Protein AF-A0A9E3GRJ5-F1 (afdb_monomer_lite)

Radius of gyration: 22.37 Å; chains: 1; bounding box: 41×49×61 Å

Foldseek 3Di:
DPPVLVVQLPPFFPDKDKDWDQDPPRDIDIDIDTHGDPVCVVVNQVSCVVSHPDPDDDDDDDDDDAFDWDFDFDQQLNDTDTDIFGDDPNDTDDDDPVVLCDDPQLVLLVCQLVVLLVLLCSLQSDDADLQALLLVLLSLLLSLVRSCVRRPDDDSVCSQRSPDDDCPVVVVVCVVCVLVLLVVCLVCRPPSVCCCCAVNQHDDVNDPNSNSVVSNQQNVQLVDDSVVSSNQHSVRSSVSSNVSSVD

Secondary structure (DSSP, 8-state):
--HHHHHHHTTT-SEEEEEEEEEGGGEEEEEEEEE--GGGHHHHHHHHHHHS--S------------EEEEEEEEETTEEEEEEEEEETTEEE----GGG--SHHHHHHHHHHHHHHHHHHHHH-SPPPSS-HHHHHHHHHHHHHHHHHHSTTS-TTHHHHTT--S-TTHHHHHHHTHHHHHHHHHHHTT-TTHHHHHTSS--BTTBSSHHHHHHHHHHHHT---HHHHTT--HHHHHHHHHHHHH-

Structure (mmCIF, N/CA/C/O backbone):
data_AF-A0A9E3GRJ5-F1
#
_entry.id   AF-A0A9E3GRJ5-F1
#
loop_
_atom_site.group_PDB
_atom_site.id
_atom_site.type_symbol
_atom_site.label_atom_id
_atom_site.label_alt_id
_atom_site.label_comp_id
_atom_site.label_asym_id
_atom_site.label_entity_id
_atom_site.label_seq_id
_atom_site.pdbx_PDB_ins_code
_atom_site.Cartn_x
_atom_site.Cartn_y
_atom_site.Cartn_z
_atom_site.occupancy
_atom_site.B_iso_or_equiv
_atom_site.auth_seq_id
_atom_site.auth_comp_id
_atom_site.auth_asym_id
_atom_site.auth_atom_id
_atom_site.pdbx_PDB_model_num
ATOM 1 N N . MET A 1 1 ? 4.455 10.257 -23.273 1.00 45.59 1 MET A N 1
ATOM 2 C CA . MET A 1 1 ? 3.508 9.496 -24.112 1.00 45.59 1 MET A CA 1
ATOM 3 C C . MET A 1 1 ? 2.169 9.542 -23.396 1.00 45.59 1 MET A C 1
ATOM 5 O O . MET A 1 1 ? 2.190 9.479 -22.174 1.00 45.59 1 MET A O 1
ATOM 9 N N . ASP A 1 2 ? 1.058 9.751 -24.103 1.00 36.69 2 ASP A N 1
ATOM 10 C CA . ASP A 1 2 ? -0.282 9.728 -23.491 1.00 36.69 2 ASP A CA 1
ATOM 11 C C . ASP A 1 2 ? -0.560 8.304 -22.953 1.00 36.69 2 ASP A C 1
ATOM 13 O O . ASP A 1 2 ? -0.305 7.341 -23.685 1.00 36.69 2 ASP A O 1
ATOM 17 N N . PRO A 1 3 ? -1.075 8.126 -21.722 1.00 39.97 3 PRO A N 1
ATOM 18 C CA . PRO A 1 3 ? -1.538 6.828 -21.209 1.00 39.97 3 PRO A CA 1
ATOM 19 C C . PRO A 1 3 ? -2.465 6.061 -22.177 1.00 39.97 3 PRO A C 1
ATOM 21 O O . PRO A 1 3 ? -2.464 4.830 -22.222 1.00 39.97 3 PRO A O 1
ATOM 24 N N . ARG A 1 4 ? -3.209 6.776 -23.032 1.00 40.28 4 ARG A N 1
ATOM 25 C CA . ARG A 1 4 ? -4.067 6.209 -24.087 1.00 40.28 4 ARG A CA 1
ATOM 26 C C . ARG A 1 4 ? -3.296 5.553 -25.239 1.00 40.28 4 ARG A C 1
ATOM 28 O O . ARG A 1 4 ? -3.843 4.678 -25.908 1.00 40.28 4 ARG A O 1
ATOM 35 N N . GLU A 1 5 ? -2.041 5.936 -25.478 1.00 42.25 5 GLU A N 1
ATOM 36 C CA . GLU A 1 5 ? -1.176 5.300 -26.485 1.00 42.25 5 GLU A CA 1
ATOM 37 C C . GLU A 1 5 ? -0.503 4.028 -25.951 1.00 42.25 5 GLU A C 1
ATOM 39 O O . GLU A 1 5 ? -0.346 3.067 -26.707 1.00 42.25 5 GLU A O 1
ATOM 44 N N . GLN A 1 6 ? -0.212 3.959 -24.644 1.00 45.38 6 GLN A N 1
ATOM 45 C CA . GLN A 1 6 ? 0.260 2.728 -23.993 1.00 45.38 6 GLN A CA 1
ATOM 46 C C . GLN A 1 6 ? -0.773 1.597 -24.109 1.00 45.38 6 GLN A C 1
ATOM 48 O O . GLN A 1 6 ? -0.410 0.482 -24.473 1.00 45.38 6 GLN A O 1
ATOM 53 N N . SER A 1 7 ? -2.066 1.894 -23.911 1.00 45.81 7 SER A N 1
ATOM 54 C CA . SER A 1 7 ? -3.177 0.925 -24.006 1.00 45.81 7 SER A CA 1
ATOM 55 C C . SER A 1 7 ? -3.185 0.102 -25.312 1.00 45.81 7 SER A C 1
ATOM 57 O O . SER A 1 7 ? -3.498 -1.088 -25.304 1.00 45.81 7 SER A O 1
ATOM 59 N N . LYS A 1 8 ? -2.783 0.698 -26.444 1.00 46.12 8 LYS A N 1
ATOM 60 C CA . LYS A 1 8 ? -2.820 0.044 -27.766 1.00 46.12 8 LYS A CA 1
ATOM 61 C C . LYS A 1 8 ? -1.662 -0.925 -28.013 1.00 46.12 8 LYS A C 1
ATOM 63 O O . LYS A 1 8 ? -1.820 -1.851 -28.813 1.00 46.12 8 LYS A O 1
ATOM 68 N N . ILE A 1 9 ? -0.521 -0.719 -27.351 1.00 53.03 9 ILE A N 1
ATOM 69 C CA . ILE A 1 9 ? 0.679 -1.564 -27.468 1.00 53.03 9 ILE A CA 1
ATOM 70 C C . ILE A 1 9 ? 0.454 -2.933 -26.798 1.00 53.03 9 ILE A C 1
ATOM 72 O O . ILE A 1 9 ? 1.038 -3.928 -27.222 1.00 53.03 9 ILE A O 1
ATOM 76 N N . TYR A 1 10 ? -0.480 -3.031 -25.848 1.00 55.91 10 TYR A N 1
ATOM 77 C CA . TYR A 1 10 ? -0.839 -4.286 -25.176 1.00 55.91 10 TYR A CA 1
ATOM 78 C C . TYR A 1 10 ? -1.614 -5.294 -26.049 1.00 55.91 10 TYR A C 1
ATOM 80 O O . TYR A 1 10 ? -1.935 -6.385 -25.583 1.00 55.91 10 TYR A O 1
ATOM 88 N N . ASN A 1 11 ? -1.882 -4.995 -27.328 1.00 58.38 11 ASN A N 1
ATOM 89 C CA . ASN A 1 11 ? -2.498 -5.930 -28.282 1.00 58.38 11 ASN A CA 1
ATOM 90 C C . ASN A 1 11 ? -1.521 -7.043 -28.721 1.00 58.38 11 ASN A C 1
ATOM 92 O O . ASN A 1 11 ? -1.099 -7.104 -29.877 1.00 58.38 11 ASN A O 1
ATOM 96 N N . GLY A 1 12 ? -1.152 -7.923 -27.787 1.00 64.44 12 GLY A N 1
ATOM 97 C CA . GLY A 1 12 ? -0.274 -9.078 -28.010 1.00 64.44 12 GLY A CA 1
ATOM 98 C C . GLY A 1 12 ? 1.118 -8.958 -27.384 1.00 64.44 12 GLY A C 1
ATOM 99 O O . GLY A 1 12 ? 1.877 -9.926 -27.422 1.00 64.44 12 GLY A O 1
ATOM 100 N N . ALA A 1 13 ? 1.459 -7.814 -26.784 1.00 80.56 13 ALA A N 1
ATOM 101 C CA . ALA A 1 13 ? 2.656 -7.688 -25.958 1.00 80.56 13 ALA A CA 1
ATOM 102 C C . ALA A 1 13 ? 2.412 -8.309 -24.574 1.00 80.56 13 ALA A C 1
ATOM 104 O O . ALA A 1 13 ? 1.427 -8.003 -23.909 1.00 80.56 13 ALA A O 1
ATOM 105 N N . SER A 1 14 ? 3.324 -9.176 -24.141 1.00 82.69 14 SER A N 1
ATOM 106 C CA . SER A 1 14 ? 3.396 -9.671 -22.765 1.00 82.69 14 SER A CA 1
ATOM 107 C C . SER A 1 14 ? 3.870 -8.595 -21.788 1.00 82.69 14 SER A C 1
ATOM 109 O O . SER A 1 14 ? 3.553 -8.687 -20.607 1.00 82.69 14 SER A O 1
ATOM 111 N N . ASP A 1 15 ? 4.653 -7.628 -22.269 1.00 84.75 15 ASP A N 1
ATOM 112 C CA . ASP A 1 15 ? 5.119 -6.465 -21.511 1.00 84.75 15 ASP A CA 1
ATOM 113 C C . ASP A 1 15 ? 5.508 -5.334 -22.478 1.00 84.75 15 ASP A C 1
ATOM 115 O O . ASP A 1 15 ? 5.915 -5.602 -23.614 1.00 84.75 15 ASP A O 1
ATOM 119 N N . ALA A 1 16 ? 5.395 -4.079 -22.055 1.00 87.19 16 ALA A N 1
ATOM 120 C CA . ALA A 1 16 ? 5.824 -2.928 -22.838 1.00 87.19 16 ALA A CA 1
ATOM 121 C C . ALA A 1 16 ? 6.186 -1.740 -21.945 1.00 87.19 16 ALA A C 1
ATOM 123 O O . ALA A 1 16 ? 5.453 -1.383 -21.029 1.00 87.19 16 ALA A O 1
ATOM 124 N N . TRP A 1 17 ? 7.293 -1.072 -22.261 1.00 87.25 17 TRP A N 1
ATOM 125 C CA . TRP A 1 17 ? 7.745 0.110 -21.532 1.00 87.25 17 TRP A CA 1
ATOM 126 C C . TRP A 1 17 ? 8.434 1.110 -22.458 1.00 87.25 17 TRP A C 1
ATOM 128 O O . TRP A 1 17 ? 8.771 0.817 -23.610 1.00 87.25 17 TRP A O 1
ATOM 138 N N . SER A 1 18 ? 8.680 2.309 -21.935 1.00 89.88 18 SER A N 1
ATOM 139 C CA . SER A 1 18 ? 9.469 3.333 -22.614 1.00 89.88 18 SER A CA 1
ATOM 140 C C . SER A 1 18 ? 10.506 3.942 -21.685 1.00 89.88 18 SER A C 1
ATOM 142 O O . SER A 1 18 ? 10.226 4.133 -20.503 1.00 89.88 18 SER A O 1
ATOM 144 N N . ARG A 1 19 ? 11.675 4.302 -22.218 1.00 90.75 19 ARG A N 1
ATOM 145 C CA . ARG A 1 19 ? 12.707 5.033 -21.471 1.00 90.75 19 ARG A CA 1
ATOM 146 C C . ARG A 1 19 ? 13.218 6.254 -22.241 1.00 90.75 19 ARG A C 1
ATOM 148 O O . ARG A 1 19 ? 13.344 6.187 -23.469 1.00 90.75 19 ARG A O 1
ATOM 155 N N . PRO A 1 20 ? 13.564 7.353 -21.548 1.00 94.12 20 PRO A N 1
ATOM 156 C CA . PRO A 1 20 ? 14.194 8.500 -22.184 1.00 94.12 20 PRO A CA 1
ATOM 157 C C . PRO A 1 20 ? 15.596 8.133 -22.682 1.00 94.12 20 PRO A C 1
ATOM 159 O O . PRO A 1 20 ? 16.368 7.477 -21.986 1.00 94.12 20 PRO A O 1
ATOM 162 N N . VAL A 1 21 ? 15.940 8.583 -23.888 1.00 95.25 21 VAL A N 1
ATOM 163 C CA . VAL A 1 21 ? 17.267 8.396 -24.489 1.00 95.25 21 VAL A CA 1
ATOM 164 C C . VAL A 1 21 ? 17.756 9.694 -25.120 1.00 95.25 21 VAL A C 1
ATOM 166 O O . VAL A 1 21 ? 16.967 10.494 -25.624 1.00 95.25 21 VAL A O 1
ATOM 169 N N . LEU A 1 22 ? 19.072 9.902 -25.136 1.00 96.38 22 LEU A N 1
ATOM 170 C CA . LEU A 1 22 ? 19.682 10.993 -25.892 1.00 96.38 22 LEU A CA 1
ATOM 171 C C . LEU A 1 22 ? 20.099 10.484 -27.274 1.00 96.38 22 LEU A C 1
ATOM 173 O O . LEU A 1 22 ? 20.938 9.595 -27.404 1.00 96.38 22 LEU A O 1
ATOM 177 N N . MET A 1 23 ? 19.512 11.053 -28.320 1.00 94.19 23 MET A N 1
ATOM 178 C CA . MET A 1 23 ? 19.805 10.702 -29.705 1.00 94.19 23 MET A CA 1
ATOM 179 C C . MET A 1 23 ? 20.901 11.600 -30.293 1.00 94.19 23 MET A C 1
ATOM 181 O O . MET A 1 23 ? 21.294 12.627 -29.730 1.00 94.19 23 MET A O 1
ATOM 185 N N . LYS A 1 24 ? 21.375 11.244 -31.496 1.00 92.56 24 LYS A N 1
ATOM 186 C CA . LYS A 1 24 ? 22.326 12.068 -32.259 1.00 92.56 24 LYS A CA 1
ATOM 187 C C . LYS A 1 24 ? 21.863 13.528 -32.355 1.00 92.56 24 LYS A C 1
ATOM 189 O O . LYS A 1 24 ? 20.667 13.807 -32.456 1.00 92.56 24 LYS A O 1
ATOM 194 N N . LYS A 1 25 ? 22.830 14.449 -32.424 1.00 90.88 25 LYS A N 1
ATOM 195 C CA . LYS A 1 25 ? 22.6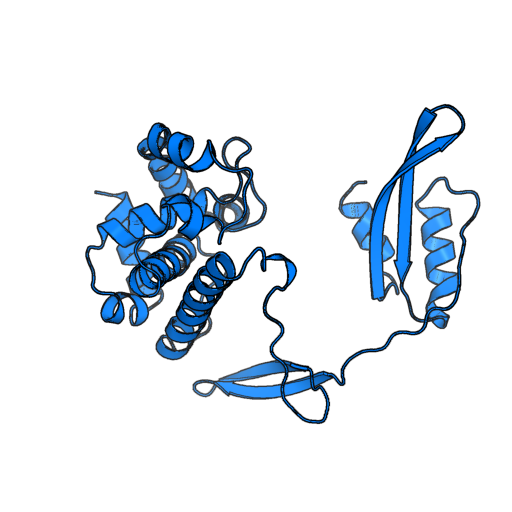00 15.907 -32.433 1.00 90.88 25 LYS A CA 1
ATOM 196 C C . LYS A 1 25 ? 21.942 16.433 -31.145 1.00 90.88 25 LYS A C 1
ATOM 198 O O . LYS A 1 25 ? 21.229 17.427 -31.204 1.00 90.88 25 LYS A O 1
ATOM 203 N N . GLY A 1 26 ? 22.152 15.748 -30.017 1.00 90.50 26 GLY A N 1
ATOM 204 C CA . GLY A 1 26 ? 21.647 16.168 -28.706 1.00 90.50 26 GLY A CA 1
ATOM 205 C C . GLY A 1 26 ? 20.122 16.171 -28.601 1.00 90.50 26 GLY A C 1
ATOM 206 O O . GLY A 1 26 ? 19.569 16.894 -27.780 1.00 90.50 26 GLY A O 1
ATOM 207 N N . ARG A 1 27 ? 19.426 15.415 -29.459 1.00 94.56 27 ARG A N 1
ATOM 208 C CA . ARG A 1 27 ? 17.961 15.406 -29.477 1.00 94.56 27 ARG A CA 1
ATOM 209 C C . ARG A 1 27 ? 17.440 14.464 -28.390 1.00 94.56 27 ARG A C 1
ATOM 211 O O . ARG A 1 27 ? 17.823 13.294 -28.416 1.00 94.56 27 ARG A O 1
ATOM 218 N N . PRO A 1 28 ? 16.568 14.916 -27.478 1.00 94.38 28 PRO A N 1
ATOM 219 C CA . PRO A 1 28 ? 15.882 14.009 -26.570 1.00 94.38 28 PRO A CA 1
ATOM 220 C C . PRO A 1 28 ? 14.928 13.109 -27.366 1.00 94.38 28 PRO A C 1
ATOM 222 O O . PRO A 1 28 ? 14.257 13.566 -28.293 1.00 94.38 28 PRO A O 1
ATOM 225 N N . GLY A 1 29 ? 14.888 11.827 -27.021 1.00 93.06 29 GLY A N 1
ATOM 226 C CA . GLY A 1 29 ? 14.020 10.827 -27.632 1.00 93.06 29 GLY A CA 1
ATOM 227 C C . GLY A 1 29 ? 13.473 9.847 -26.598 1.00 93.06 29 GLY A C 1
ATOM 228 O O . GLY A 1 29 ? 13.840 9.889 -25.424 1.00 93.06 29 GLY A O 1
ATOM 229 N N . GLN A 1 30 ? 12.587 8.964 -27.047 1.00 92.44 30 GLN A N 1
ATOM 230 C CA . GLN A 1 30 ? 12.040 7.866 -26.252 1.00 92.44 30 GLN A CA 1
ATOM 231 C C . GLN A 1 30 ? 12.335 6.556 -26.973 1.00 92.44 30 GLN A C 1
ATOM 233 O O . GLN A 1 30 ? 12.053 6.424 -28.164 1.00 92.44 30 GLN A O 1
ATOM 238 N N . GLU A 1 31 ? 12.913 5.600 -26.259 1.00 93.94 31 GLU A N 1
ATOM 239 C CA . GLU A 1 31 ? 12.998 4.220 -26.720 1.00 93.94 31 GLU A CA 1
ATOM 240 C C . GLU A 1 31 ? 11.764 3.472 -26.219 1.00 93.94 31 GLU A C 1
ATOM 242 O O . GLU A 1 31 ? 11.476 3.514 -25.026 1.00 93.94 31 GLU A O 1
ATOM 247 N N . ILE A 1 32 ? 11.047 2.804 -27.122 1.00 91.69 32 ILE A N 1
ATOM 248 C CA . ILE A 1 32 ? 9.891 1.958 -26.806 1.00 91.69 32 ILE A CA 1
ATOM 249 C C . ILE A 1 32 ? 10.335 0.508 -26.952 1.00 91.69 32 ILE A C 1
ATOM 251 O O . ILE A 1 32 ? 10.880 0.137 -27.994 1.00 91.69 32 ILE A O 1
ATOM 255 N N . THR A 1 33 ? 10.090 -0.302 -25.926 1.00 92.06 33 THR A N 1
ATOM 256 C CA . THR A 1 33 ? 10.363 -1.740 -25.949 1.00 92.06 33 THR A CA 1
ATOM 257 C C . THR A 1 33 ? 9.085 -2.512 -25.667 1.00 92.06 33 THR A C 1
ATOM 259 O O . THR A 1 33 ? 8.288 -2.116 -24.821 1.00 92.06 33 THR A O 1
ATOM 262 N N . CYS A 1 34 ? 8.895 -3.618 -26.384 1.00 90.06 34 CYS A N 1
ATOM 263 C CA . CYS A 1 34 ? 7.785 -4.540 -26.183 1.00 90.06 34 CYS A CA 1
ATOM 264 C C . CYS A 1 34 ? 8.336 -5.967 -26.168 1.00 90.06 34 CYS A C 1
ATOM 266 O O . CYS A 1 34 ? 9.156 -6.322 -27.017 1.00 90.06 34 CYS A O 1
ATOM 268 N N . ILE A 1 35 ? 7.875 -6.781 -25.225 1.00 90.94 35 ILE A N 1
ATOM 269 C CA . ILE A 1 35 ? 8.138 -8.217 -25.155 1.00 90.94 35 ILE A CA 1
ATOM 270 C C . ILE A 1 35 ? 6.861 -8.930 -25.569 1.00 90.94 35 ILE A C 1
ATOM 272 O O . ILE A 1 35 ? 5.780 -8.587 -25.101 1.00 90.94 35 ILE A O 1
ATOM 276 N N . SER A 1 36 ? 6.972 -9.946 -26.414 1.00 88.69 36 SER A N 1
ATOM 277 C CA . SER A 1 36 ? 5.848 -10.807 -26.760 1.00 88.69 36 SER A CA 1
ATOM 278 C C . SER A 1 36 ? 6.316 -12.203 -27.108 1.00 88.69 36 SER A C 1
ATOM 280 O O . SER A 1 36 ? 7.494 -12.429 -27.394 1.00 88.69 36 SER A O 1
ATOM 282 N N . ASP A 1 37 ? 5.357 -13.116 -27.204 1.00 85.50 37 ASP A N 1
ATOM 283 C CA . ASP A 1 37 ? 5.582 -14.343 -27.947 1.00 85.50 37 ASP A CA 1
ATOM 284 C C . ASP A 1 37 ? 5.926 -14.040 -29.420 1.00 85.50 37 ASP A C 1
ATOM 286 O O . ASP A 1 37 ? 5.394 -13.074 -29.991 1.00 85.50 37 ASP A O 1
ATOM 290 N N . PRO A 1 38 ? 6.780 -14.856 -30.071 1.00 87.75 38 PRO A N 1
ATOM 291 C CA . PRO A 1 38 ? 7.267 -14.580 -31.423 1.00 87.75 38 PRO A CA 1
ATOM 292 C C . PRO A 1 38 ? 6.160 -14.414 -32.473 1.00 87.75 38 PRO A C 1
ATOM 294 O O . PRO A 1 38 ? 6.310 -13.627 -33.408 1.00 87.75 38 PRO A O 1
ATOM 297 N N . TRP A 1 39 ? 5.033 -15.115 -32.315 1.00 86.81 39 TRP A N 1
ATOM 298 C CA . TRP A 1 39 ? 3.916 -15.069 -33.265 1.00 86.81 39 TRP A CA 1
ATOM 299 C C . TRP A 1 39 ? 3.132 -13.748 -33.239 1.00 86.81 39 TRP A C 1
ATOM 301 O O . TRP A 1 39 ? 2.448 -13.435 -34.209 1.00 86.81 39 TRP A O 1
ATOM 311 N N . HIS A 1 40 ? 3.260 -12.933 -32.186 1.00 85.12 40 HIS A N 1
ATOM 312 C CA . HIS A 1 40 ? 2.683 -11.582 -32.145 1.00 85.12 40 HIS A CA 1
ATOM 313 C C . HIS A 1 40 ? 3.587 -10.522 -32.799 1.00 85.12 40 HIS A C 1
ATOM 315 O O . HIS A 1 40 ? 3.198 -9.357 -32.904 1.00 85.12 40 HIS A O 1
ATOM 321 N N . GLY A 1 41 ? 4.784 -10.904 -33.261 1.00 87.19 41 GLY A N 1
ATOM 322 C CA . GLY A 1 41 ? 5.786 -9.969 -33.764 1.00 87.19 41 GLY A CA 1
ATOM 323 C C . GLY A 1 41 ? 5.294 -9.095 -34.921 1.00 87.19 41 GLY A C 1
ATOM 324 O O . GLY A 1 41 ? 5.531 -7.891 -34.903 1.00 87.19 41 GLY A O 1
ATOM 325 N N . ASP A 1 42 ? 4.594 -9.658 -35.911 1.00 88.50 42 ASP A N 1
ATOM 326 C CA . ASP A 1 42 ? 4.047 -8.879 -37.037 1.00 88.50 42 ASP A CA 1
ATOM 327 C C . ASP A 1 42 ? 2.990 -7.866 -36.592 1.00 88.50 42 ASP A C 1
ATOM 329 O O . ASP A 1 42 ? 3.037 -6.702 -36.996 1.00 88.50 42 ASP A O 1
ATOM 333 N N . THR A 1 43 ? 2.086 -8.285 -35.705 1.00 87.38 43 THR A N 1
ATOM 334 C CA . THR A 1 43 ? 1.049 -7.420 -35.135 1.00 87.38 43 THR A CA 1
ATOM 335 C C . THR A 1 43 ? 1.673 -6.229 -34.414 1.00 87.38 43 THR A C 1
ATOM 337 O O . THR A 1 43 ? 1.315 -5.084 -34.691 1.00 87.38 43 THR A O 1
ATOM 340 N N . LEU A 1 44 ? 2.658 -6.472 -33.545 1.00 87.50 44 LEU A N 1
ATOM 341 C CA . LEU A 1 44 ? 3.315 -5.401 -32.794 1.00 87.50 44 LEU A CA 1
ATOM 342 C C . LEU A 1 44 ? 4.103 -4.451 -33.694 1.00 87.50 44 LEU A C 1
ATOM 344 O O . LEU A 1 44 ? 4.047 -3.239 -33.494 1.00 87.50 44 LEU A O 1
ATOM 348 N N . ARG A 1 45 ? 4.780 -4.961 -34.731 1.00 90.25 45 ARG A N 1
ATOM 349 C CA . ARG A 1 45 ? 5.439 -4.101 -35.727 1.00 90.25 45 ARG A CA 1
ATOM 350 C C . ARG A 1 45 ? 4.437 -3.181 -36.418 1.00 90.25 45 ARG A C 1
ATOM 352 O O . ARG A 1 45 ? 4.699 -1.987 -36.533 1.00 90.25 45 ARG A O 1
ATOM 359 N N . ALA A 1 46 ? 3.293 -3.714 -36.847 1.00 89.38 46 ALA A N 1
ATOM 360 C CA . ALA A 1 46 ? 2.252 -2.927 -37.501 1.00 89.38 46 ALA A CA 1
ATOM 361 C C . ALA A 1 46 ? 1.698 -1.826 -36.582 1.00 89.38 46 ALA A C 1
ATOM 363 O O . ALA A 1 46 ? 1.528 -0.692 -37.030 1.00 89.38 46 ALA A O 1
ATOM 364 N N . VAL A 1 47 ? 1.476 -2.128 -35.296 1.00 88.44 47 VAL A N 1
ATOM 365 C CA . VAL A 1 47 ? 1.067 -1.119 -34.304 1.00 88.44 47 VAL A CA 1
ATOM 366 C C . VAL A 1 47 ? 2.147 -0.047 -34.144 1.00 88.44 47 VAL A C 1
ATOM 368 O O . VAL A 1 47 ? 1.838 1.136 -34.256 1.00 88.44 47 VAL A O 1
ATOM 371 N N . LEU A 1 48 ? 3.416 -0.427 -33.963 1.00 88.56 48 LEU A N 1
ATOM 372 C CA . LEU A 1 48 ? 4.509 0.536 -33.781 1.00 88.56 48 LEU A CA 1
ATOM 373 C C . LEU A 1 48 ? 4.693 1.454 -34.996 1.00 88.56 48 LEU A C 1
ATOM 375 O O . LEU A 1 48 ? 4.944 2.642 -34.821 1.00 88.56 48 LEU A O 1
ATOM 379 N N . PHE A 1 49 ? 4.539 0.951 -36.220 1.00 92.31 49 PHE A N 1
ATOM 380 C CA . PHE A 1 49 ? 4.611 1.794 -37.418 1.00 92.31 49 PHE A CA 1
ATOM 381 C C . PHE A 1 49 ? 3.403 2.714 -37.587 1.00 92.31 49 PHE A C 1
ATOM 383 O O . PHE A 1 49 ? 3.547 3.809 -38.122 1.00 92.31 49 PHE A O 1
ATOM 390 N N . ARG A 1 50 ? 2.214 2.276 -37.164 1.00 88.69 50 ARG A N 1
ATOM 391 C CA . ARG A 1 50 ? 0.987 3.067 -37.306 1.00 88.69 50 ARG A CA 1
ATOM 392 C C . ARG A 1 50 ? 0.889 4.174 -36.262 1.00 88.69 50 ARG A C 1
ATOM 394 O O . ARG A 1 50 ? 0.442 5.268 -36.581 1.00 88.69 50 ARG A O 1
ATOM 401 N N . GLU A 1 51 ? 1.268 3.872 -35.026 1.00 85.12 51 GLU A N 1
ATOM 402 C CA . GLU A 1 51 ? 1.069 4.769 -33.884 1.00 85.12 51 GLU A CA 1
ATOM 403 C C . GLU A 1 51 ? 2.324 5.594 -33.550 1.00 85.12 51 GLU A C 1
ATOM 405 O O . GLU A 1 51 ? 2.263 6.486 -32.713 1.00 85.12 51 GLU A O 1
ATOM 410 N N . THR A 1 52 ? 3.473 5.332 -34.185 1.00 87.56 52 THR A N 1
ATOM 411 C CA . THR A 1 52 ? 4.701 6.109 -33.953 1.00 87.56 52 THR A CA 1
ATOM 412 C C . THR A 1 52 ? 5.274 6.663 -35.251 1.00 87.56 52 THR A C 1
ATOM 414 O O . THR A 1 52 ? 4.914 6.257 -36.350 1.00 87.56 52 THR A O 1
ATOM 417 N N . THR A 1 53 ? 6.225 7.587 -35.131 1.00 90.31 53 THR A N 1
ATOM 418 C CA . THR A 1 53 ? 6.958 8.143 -36.277 1.00 90.31 53 THR A CA 1
ATOM 419 C C . THR A 1 53 ? 8.200 7.326 -36.645 1.00 90.31 53 THR A C 1
ATOM 421 O O . THR A 1 53 ? 9.042 7.794 -37.417 1.00 90.31 53 THR A O 1
ATOM 424 N N . THR A 1 54 ? 8.359 6.120 -36.083 1.00 92.62 54 THR A N 1
ATOM 425 C CA . THR A 1 54 ? 9.525 5.289 -36.379 1.00 92.62 54 THR A CA 1
ATOM 426 C C . THR A 1 54 ? 9.515 4.809 -37.826 1.00 92.62 54 THR A C 1
ATOM 428 O O . THR A 1 54 ? 8.497 4.390 -38.368 1.00 92.62 54 THR A O 1
ATOM 431 N N . LEU A 1 55 ? 10.692 4.813 -38.445 1.00 94.81 55 LEU A N 1
ATOM 432 C CA . LEU A 1 55 ? 10.904 4.239 -39.775 1.00 94.81 55 LEU A CA 1
ATOM 433 C C . LEU A 1 55 ? 11.405 2.791 -39.708 1.00 94.81 55 LEU A C 1
ATOM 435 O O . LEU A 1 55 ? 11.604 2.156 -40.739 1.00 94.81 55 LEU A O 1
ATOM 439 N N . GLY A 1 56 ? 11.656 2.269 -38.506 1.00 94.69 56 GLY A N 1
ATOM 440 C CA . GLY A 1 56 ? 12.174 0.920 -38.321 1.00 94.69 56 GLY A CA 1
ATOM 441 C C . GLY A 1 56 ? 12.025 0.411 -36.894 1.00 94.69 56 GLY A C 1
ATOM 442 O O . GLY A 1 56 ? 11.937 1.177 -35.938 1.00 94.69 56 GLY A O 1
ATOM 443 N N . VAL A 1 57 ? 12.037 -0.909 -36.756 1.00 93.88 57 VAL A N 1
ATOM 444 C CA . VAL A 1 57 ? 11.945 -1.627 -35.481 1.00 93.88 57 VAL A CA 1
ATOM 445 C C . VAL A 1 57 ? 13.016 -2.708 -35.444 1.00 93.88 57 VAL A C 1
ATOM 447 O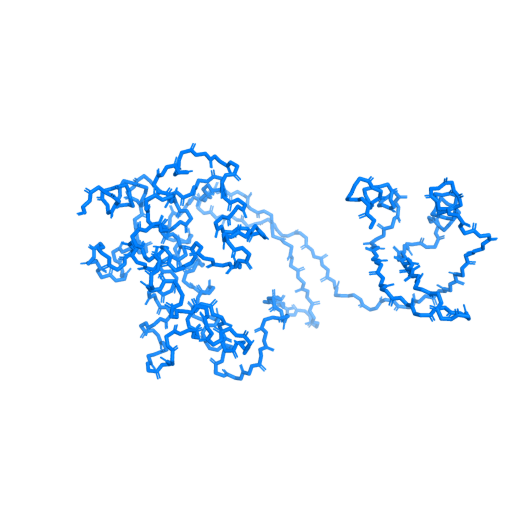 O . VAL A 1 57 ? 13.371 -3.278 -36.477 1.00 93.88 57 VAL A O 1
ATOM 450 N N . ARG A 1 58 ? 13.562 -2.972 -34.257 1.00 94.25 58 ARG A N 1
ATOM 451 C CA . ARG A 1 58 ? 14.546 -4.036 -34.028 1.00 94.25 58 ARG A CA 1
ATOM 452 C C . ARG A 1 58 ? 13.877 -5.121 -33.199 1.00 94.25 58 ARG A C 1
ATOM 454 O O . ARG A 1 58 ? 13.256 -4.804 -32.193 1.00 94.25 58 ARG A O 1
ATOM 461 N N . GLY A 1 59 ? 14.016 -6.372 -33.620 1.00 92.19 59 GLY A N 1
ATOM 462 C CA . GLY A 1 59 ? 13.497 -7.530 -32.898 1.00 92.19 59 GLY A CA 1
ATOM 463 C C . GLY A 1 59 ? 14.563 -8.609 -32.792 1.00 92.19 59 GLY A C 1
ATOM 464 O O . GLY A 1 59 ? 15.346 -8.804 -33.721 1.00 92.19 59 GLY A O 1
ATOM 465 N N . TYR A 1 60 ? 14.598 -9.285 -31.653 1.00 93.38 60 TYR A N 1
ATOM 466 C CA . TYR A 1 60 ? 15.469 -10.421 -31.382 1.00 93.38 60 TYR A CA 1
ATOM 467 C C . TYR A 1 60 ? 14.744 -11.378 -30.435 1.00 93.38 60 TYR A C 1
ATOM 469 O O . TYR A 1 60 ? 13.869 -10.961 -29.677 1.00 93.38 60 TYR A O 1
ATOM 477 N N . LEU A 1 61 ? 15.080 -12.664 -30.515 1.00 92.69 61 LEU A N 1
ATOM 478 C CA . LEU A 1 61 ? 14.567 -13.658 -29.579 1.00 92.69 61 LEU A CA 1
ATOM 479 C C . LEU A 1 61 ? 15.340 -13.557 -28.264 1.00 92.69 61 LEU A C 1
ATOM 481 O O . LEU A 1 61 ? 16.561 -13.403 -28.269 1.00 92.69 61 LEU A O 1
ATOM 485 N N . VAL A 1 62 ? 14.616 -13.663 -27.155 1.00 90.69 62 VAL A N 1
ATOM 486 C CA . VAL A 1 62 ? 15.175 -13.765 -25.806 1.00 90.69 62 VAL A CA 1
ATOM 487 C C . VAL A 1 62 ? 14.638 -15.023 -25.146 1.00 90.69 62 VAL A C 1
ATOM 489 O O . VAL A 1 62 ? 13.481 -15.394 -25.351 1.00 90.69 62 VAL A O 1
ATOM 492 N N . GLU A 1 63 ? 15.472 -15.682 -24.351 1.00 91.38 63 GLU A N 1
ATOM 493 C CA . GLU A 1 63 ? 15.019 -16.770 -23.493 1.00 91.38 63 GLU A CA 1
ATOM 494 C C . GLU A 1 63 ? 14.425 -16.195 -22.207 1.00 91.38 63 GLU A C 1
ATOM 496 O O . GLU A 1 63 ? 14.975 -15.275 -21.601 1.00 91.38 63 GLU A O 1
ATOM 501 N N . LYS A 1 64 ? 13.288 -16.750 -21.784 1.00 83.94 64 LYS A N 1
ATOM 502 C CA . LYS A 1 64 ? 12.620 -16.384 -20.537 1.00 83.94 64 LYS A CA 1
ATOM 503 C C . LYS A 1 64 ? 12.582 -17.595 -19.621 1.00 83.94 64 LYS A C 1
ATOM 505 O O . LYS A 1 64 ? 11.805 -18.522 -19.845 1.00 83.94 64 LYS A O 1
ATOM 510 N N . TRP A 1 65 ? 13.356 -17.556 -18.545 1.00 83.56 65 TRP A N 1
ATOM 511 C CA . TRP A 1 65 ? 13.147 -18.465 -17.424 1.00 83.56 65 TRP A CA 1
ATOM 512 C C . TRP A 1 65 ? 12.038 -17.900 -16.548 1.00 83.56 65 TRP A C 1
ATOM 514 O O . TRP A 1 65 ? 12.150 -16.810 -15.993 1.00 83.56 65 TRP A O 1
ATOM 524 N N . GLN A 1 66 ? 10.932 -18.627 -16.466 1.00 80.00 66 GLN A N 1
ATOM 525 C CA . GLN A 1 66 ? 9.810 -18.276 -15.608 1.00 80.00 66 GLN A CA 1
ATOM 526 C C . GLN A 1 66 ? 9.517 -19.429 -14.660 1.00 80.00 66 GLN A C 1
ATOM 528 O O . GLN A 1 66 ? 9.656 -20.593 -15.035 1.00 80.00 66 GLN A O 1
ATOM 533 N N . LEU A 1 67 ? 9.082 -19.100 -13.445 1.00 80.94 67 LEU A N 1
ATOM 534 C CA . LEU A 1 67 ? 8.573 -20.107 -12.523 1.00 80.94 67 LEU A CA 1
ATOM 535 C C . LEU A 1 67 ? 7.346 -20.797 -13.113 1.00 80.94 67 LEU A C 1
ATOM 537 O O . LEU A 1 67 ? 6.558 -20.175 -13.838 1.00 80.94 67 LEU A O 1
ATOM 541 N N . GLN A 1 68 ? 7.157 -22.062 -12.739 1.00 79.56 68 GLN A N 1
ATOM 542 C CA . GLN A 1 68 ? 5.854 -22.687 -12.897 1.00 79.56 68 GLN A CA 1
ATOM 543 C C . GLN A 1 68 ? 4.864 -21.918 -12.032 1.00 79.56 68 GLN A C 1
ATOM 545 O O . GLN A 1 68 ? 5.114 -21.655 -10.854 1.00 79.56 68 GLN A O 1
ATOM 550 N N . ARG A 1 69 ? 3.772 -21.501 -12.663 1.00 78.94 69 ARG A N 1
ATOM 551 C CA . ARG A 1 69 ? 2.705 -20.756 -12.015 1.00 78.94 69 ARG A CA 1
ATOM 552 C C . ARG A 1 69 ? 1.426 -21.536 -12.177 1.00 78.94 69 ARG A C 1
ATOM 554 O O . ARG A 1 69 ? 1.108 -21.964 -13.285 1.00 78.94 69 ARG A O 1
ATOM 561 N N . GLU A 1 70 ? 0.694 -21.670 -11.093 1.00 74.94 70 GLU A N 1
ATOM 562 C CA . GLU A 1 70 ? -0.622 -22.283 -11.100 1.00 74.94 70 GLU A CA 1
ATOM 563 C C . GLU A 1 70 ? -1.634 -21.351 -10.453 1.00 74.94 70 GLU A C 1
ATOM 565 O O . GLU A 1 70 ? -1.303 -20.529 -9.595 1.00 74.94 70 GLU A O 1
ATOM 570 N N . TRP A 1 71 ? -2.874 -21.476 -10.905 1.00 72.44 71 TRP A N 1
ATOM 571 C CA . TRP A 1 71 ? -4.006 -20.912 -10.199 1.00 72.44 71 TRP A CA 1
ATOM 572 C C . TRP A 1 71 ? -4.514 -21.973 -9.239 1.00 72.44 71 TRP A C 1
ATOM 574 O O . TRP A 1 71 ? -5.018 -23.007 -9.674 1.00 72.44 71 TRP A O 1
ATOM 584 N N . VAL A 1 72 ? -4.375 -21.716 -7.946 1.00 76.31 72 VAL A N 1
ATOM 585 C CA . VAL A 1 72 ? -4.954 -22.559 -6.903 1.00 76.31 72 VAL A CA 1
ATOM 586 C C . VAL A 1 72 ? -6.206 -21.864 -6.408 1.00 76.31 72 VAL A C 1
ATOM 588 O O . VAL A 1 72 ? -6.215 -20.651 -6.219 1.00 76.31 72 VAL A O 1
ATOM 591 N N . THR A 1 73 ? -7.280 -22.623 -6.232 1.00 66.75 73 THR A N 1
ATOM 592 C CA . THR A 1 73 ? -8.475 -22.118 -5.557 1.00 66.75 73 THR A CA 1
ATOM 593 C C . THR A 1 73 ? -8.429 -22.614 -4.127 1.00 66.75 73 THR A C 1
ATOM 595 O O . THR A 1 73 ? -8.357 -23.823 -3.908 1.00 66.75 73 THR A O 1
ATOM 598 N N . VAL A 1 74 ? -8.426 -21.693 -3.175 1.00 71.06 74 VAL A N 1
ATOM 599 C CA . VAL A 1 74 ? -8.476 -22.004 -1.748 1.00 71.06 74 VAL A CA 1
ATOM 600 C C . VAL A 1 74 ? -9.804 -21.528 -1.184 1.00 71.06 74 VAL A C 1
ATOM 602 O O . VAL A 1 74 ? -10.345 -20.516 -1.628 1.00 71.06 74 VAL A O 1
ATOM 605 N N . ASP A 1 75 ? -10.343 -22.287 -0.237 1.00 73.75 75 ASP A N 1
ATOM 606 C CA . ASP A 1 75 ? -11.480 -21.835 0.554 1.00 73.75 75 ASP A CA 1
ATOM 607 C C . ASP A 1 75 ? -10.960 -20.910 1.656 1.00 73.75 75 ASP A C 1
ATOM 609 O O . ASP A 1 75 ? -10.130 -21.313 2.474 1.00 73.75 75 ASP A O 1
ATOM 613 N N . VAL A 1 76 ? -11.411 -19.662 1.636 1.00 59.16 76 VAL A N 1
ATOM 614 C CA . VAL A 1 76 ? -11.140 -18.667 2.672 1.00 59.16 76 VAL A CA 1
ATOM 615 C C . VAL A 1 76 ? -12.491 -18.261 3.234 1.00 59.16 76 VAL A C 1
ATOM 617 O O . VAL A 1 76 ? -13.285 -17.625 2.544 1.00 59.16 76 VAL A O 1
ATOM 620 N N . ALA A 1 77 ? -12.778 -18.688 4.466 1.00 65.62 77 ALA A N 1
ATOM 621 C CA . ALA A 1 77 ? -14.043 -18.418 5.153 1.00 65.62 77 ALA A CA 1
ATOM 622 C C . ALA A 1 77 ? -15.300 -18.788 4.327 1.00 65.62 77 ALA A C 1
ATOM 624 O O . ALA A 1 77 ? -16.292 -18.061 4.323 1.00 65.62 77 ALA A O 1
ATOM 625 N N . GLY A 1 78 ? -15.274 -19.920 3.611 1.00 67.38 78 GLY A N 1
ATOM 626 C CA . GLY A 1 78 ? -16.392 -20.376 2.776 1.00 67.38 78 GLY A CA 1
ATOM 627 C C . GLY A 1 78 ? -16.477 -19.713 1.398 1.00 67.38 78 GLY A C 1
ATOM 628 O O . GLY A 1 78 ? -17.428 -19.966 0.655 1.00 67.38 78 GLY A O 1
ATOM 629 N N . SER A 1 79 ? -15.505 -18.865 1.048 1.00 42.41 79 SER A N 1
ATOM 630 C CA . SER A 1 79 ? -15.389 -18.237 -0.267 1.00 42.41 79 SER A CA 1
ATOM 631 C C . SER A 1 79 ? -14.220 -18.824 -1.051 1.00 42.41 79 SER A C 1
ATOM 633 O O . SER A 1 79 ? -13.095 -18.915 -0.564 1.00 42.41 79 SER A O 1
ATOM 635 N N . ALA A 1 80 ? -14.475 -19.193 -2.306 1.00 65.88 80 ALA A N 1
ATOM 636 C CA . ALA A 1 80 ? -13.454 -19.699 -3.213 1.00 65.88 80 ALA A CA 1
ATOM 637 C C . ALA A 1 80 ? -12.599 -18.545 -3.766 1.00 65.88 80 ALA A C 1
ATOM 639 O O . ALA A 1 80 ? -13.022 -17.825 -4.673 1.00 65.88 80 ALA A O 1
ATOM 640 N N . VAL A 1 81 ? -11.379 -18.392 -3.255 1.00 59.44 81 VAL A N 1
ATOM 641 C CA . VAL A 1 81 ? -10.418 -17.371 -3.696 1.00 59.44 81 VAL A CA 1
ATOM 642 C C . VAL A 1 81 ? -9.394 -18.003 -4.634 1.00 59.44 81 VAL A C 1
ATOM 644 O O . VAL A 1 81 ? -8.788 -19.028 -4.317 1.00 59.44 81 VAL A O 1
ATOM 647 N N . ARG A 1 82 ? -9.181 -17.397 -5.809 1.00 53.91 82 ARG A N 1
ATOM 648 C CA . ARG A 1 82 ? -8.153 -17.843 -6.761 1.00 53.91 82 ARG A CA 1
ATOM 649 C C . ARG A 1 82 ? -6.841 -17.120 -6.500 1.00 53.91 82 ARG A C 1
ATOM 651 O O . ARG A 1 82 ? -6.734 -15.923 -6.740 1.00 53.91 82 ARG A O 1
ATOM 658 N N . LEU A 1 83 ? -5.831 -17.876 -6.099 1.00 58.41 83 LEU A N 1
ATOM 659 C CA . LEU A 1 83 ? -4.475 -17.402 -5.864 1.00 58.41 83 LEU A CA 1
ATOM 660 C C . LEU A 1 83 ? -3.562 -17.827 -7.009 1.00 58.41 83 LEU A C 1
ATOM 662 O O . LEU A 1 83 ? -3.648 -18.951 -7.509 1.00 58.41 83 LEU A O 1
ATOM 666 N N . LYS A 1 84 ? -2.653 -16.938 -7.405 1.00 62.38 84 LYS A N 1
ATOM 667 C CA . LYS A 1 84 ? -1.594 -17.252 -8.364 1.00 62.38 84 LYS A CA 1
ATOM 668 C C . LYS A 1 84 ? -0.336 -17.643 -7.601 1.00 62.38 84 LYS A C 1
ATOM 670 O O . LYS A 1 84 ? 0.321 -16.792 -7.015 1.00 62.38 84 LYS A O 1
ATOM 675 N N . VAL A 1 85 ? 0.013 -18.923 -7.629 1.00 73.50 85 VAL A N 1
ATOM 676 C CA . VAL A 1 85 ? 1.150 -19.468 -6.879 1.00 73.50 85 VAL A CA 1
ATOM 677 C C . VAL A 1 85 ? 2.332 -19.670 -7.819 1.00 73.50 85 VAL A C 1
ATOM 679 O O . VAL A 1 85 ? 2.186 -20.306 -8.860 1.00 73.50 85 VAL A O 1
ATOM 682 N N . GLY A 1 86 ? 3.502 -19.134 -7.463 1.00 76.06 86 GLY A N 1
ATOM 683 C CA . GLY A 1 86 ? 4.776 -19.461 -8.106 1.00 76.06 86 GLY A CA 1
ATOM 684 C C . GLY A 1 86 ? 5.495 -20.580 -7.353 1.00 76.06 86 GLY A C 1
ATOM 685 O O . GLY A 1 86 ? 5.539 -20.556 -6.123 1.00 76.06 86 GLY A O 1
ATOM 686 N N . ARG A 1 87 ? 6.067 -21.552 -8.075 1.00 76.50 87 ARG A N 1
ATOM 687 C CA . ARG A 1 87 ? 6.875 -22.629 -7.482 1.00 76.50 87 ARG A CA 1
ATOM 688 C C . ARG A 1 87 ? 8.295 -22.659 -8.024 1.00 76.50 87 ARG A C 1
ATOM 690 O O . ARG A 1 87 ? 8.492 -22.644 -9.242 1.00 76.50 87 ARG A O 1
ATOM 697 N N . LEU A 1 88 ? 9.265 -22.789 -7.123 1.00 76.19 88 LEU A N 1
ATOM 698 C CA . LEU A 1 88 ? 10.674 -23.028 -7.433 1.00 76.19 88 LEU A CA 1
ATOM 699 C C . LEU A 1 88 ? 11.105 -24.339 -6.765 1.00 76.19 88 LEU A C 1
ATOM 701 O O . LEU A 1 88 ? 11.019 -24.475 -5.553 1.00 76.19 88 LEU A O 1
ATOM 705 N N . GLY A 1 89 ? 11.514 -25.339 -7.551 1.00 77.88 89 GLY A N 1
ATOM 706 C CA . GLY A 1 89 ? 11.933 -26.638 -7.000 1.00 77.88 89 GLY A CA 1
ATOM 707 C C . GLY A 1 89 ? 10.832 -27.427 -6.268 1.00 77.88 89 GLY A C 1
ATOM 708 O O . GLY A 1 89 ? 11.147 -28.331 -5.507 1.00 77.88 89 GLY A O 1
ATOM 709 N N . GLY A 1 90 ? 9.553 -27.101 -6.492 1.00 73.12 90 GLY A N 1
ATOM 710 C CA . GLY A 1 90 ? 8.399 -27.720 -5.821 1.00 73.12 90 GLY A CA 1
ATOM 711 C C . GLY A 1 90 ? 7.887 -26.947 -4.600 1.00 73.12 90 GLY A C 1
ATOM 712 O O . GLY A 1 90 ? 6.732 -27.129 -4.207 1.00 73.12 90 GLY A O 1
ATOM 713 N N . GLU A 1 91 ? 8.683 -26.024 -4.062 1.00 61.88 91 GLU A N 1
ATOM 714 C CA . GLU A 1 91 ? 8.303 -25.184 -2.924 1.00 61.88 91 GLU A CA 1
ATOM 715 C C . GLU A 1 91 ? 7.513 -23.948 -3.368 1.00 61.88 91 GLU A C 1
ATOM 717 O O . GLU A 1 91 ? 7.733 -23.407 -4.455 1.00 61.88 91 GLU A O 1
ATOM 722 N N . VAL A 1 92 ? 6.563 -23.517 -2.531 1.00 64.06 92 VAL A N 1
ATOM 723 C CA . VAL A 1 92 ? 5.797 -22.280 -2.739 1.00 64.06 92 VAL A CA 1
ATOM 724 C C . VAL A 1 92 ? 6.722 -21.093 -2.499 1.00 64.06 92 VAL A C 1
ATOM 726 O O . VAL A 1 92 ? 7.321 -20.980 -1.435 1.00 64.06 92 VAL A O 1
ATOM 729 N N . THR A 1 93 ? 6.827 -20.198 -3.478 1.00 55.91 93 THR A N 1
ATOM 730 C CA . THR A 1 93 ? 7.604 -18.962 -3.355 1.00 55.91 93 THR A CA 1
ATOM 731 C C . THR A 1 93 ? 6.650 -17.776 -3.306 1.00 55.91 93 THR A C 1
ATOM 733 O O . THR A 1 93 ? 5.943 -17.506 -4.280 1.00 55.91 93 THR A O 1
ATOM 736 N N . LEU A 1 94 ? 6.634 -17.071 -2.175 1.00 51.94 94 LEU A N 1
ATOM 737 C CA . LEU A 1 94 ? 5.930 -15.802 -2.025 1.00 51.94 94 LEU A CA 1
ATOM 738 C C . LEU A 1 94 ? 6.824 -14.681 -2.570 1.00 51.94 94 LEU A C 1
ATOM 740 O O . LEU A 1 94 ? 7.969 -14.531 -2.148 1.00 51.94 94 LEU A O 1
ATOM 744 N N . PHE A 1 95 ? 6.316 -13.920 -3.537 1.00 49.06 95 PHE A N 1
ATOM 745 C CA . PHE A 1 95 ? 6.978 -12.712 -4.024 1.00 49.06 95 PHE A CA 1
ATOM 746 C C . PHE A 1 95 ? 6.386 -11.527 -3.272 1.00 49.06 95 PHE A C 1
ATOM 748 O O . PHE A 1 95 ? 5.326 -11.035 -3.644 1.00 49.06 95 PHE A O 1
ATOM 755 N N . HIS A 1 96 ? 7.061 -11.093 -2.211 1.00 47.88 96 HIS A N 1
ATOM 756 C CA . HIS A 1 96 ? 6.872 -9.741 -1.689 1.00 47.88 96 HIS A CA 1
ATOM 757 C C . HIS A 1 96 ? 7.415 -8.746 -2.719 1.00 47.88 96 HIS A C 1
ATOM 759 O O . HIS A 1 96 ? 8.338 -9.100 -3.456 1.00 47.88 96 HIS A O 1
ATOM 765 N N . CYS A 1 97 ? 6.851 -7.540 -2.787 1.00 44.12 97 CYS A N 1
ATOM 766 C CA . CYS A 1 97 ? 7.288 -6.452 -3.665 1.00 44.12 97 CYS A CA 1
ATOM 767 C C . CYS A 1 97 ? 8.785 -6.139 -3.455 1.00 44.12 97 CYS A C 1
ATOM 769 O O . CYS A 1 97 ? 9.159 -5.311 -2.624 1.00 44.12 97 CYS A O 1
ATOM 771 N N . LEU A 1 98 ? 9.656 -6.854 -4.181 1.00 49.12 98 LEU A N 1
ATOM 772 C CA . LEU A 1 98 ? 11.114 -6.832 -4.020 1.00 49.12 98 LEU A CA 1
ATOM 773 C C . LEU A 1 98 ? 11.691 -5.437 -4.296 1.00 49.12 98 LEU A C 1
ATOM 775 O O . LEU A 1 98 ? 12.775 -5.114 -3.819 1.00 49.12 98 LEU A O 1
ATOM 779 N N . GLU A 1 99 ? 10.972 -4.610 -5.057 1.00 52.97 99 GLU A N 1
ATOM 780 C CA . GLU A 1 99 ? 11.323 -3.225 -5.359 1.00 52.97 99 GLU A CA 1
ATOM 781 C C . GLU A 1 99 ? 11.348 -2.313 -4.122 1.00 52.97 99 GLU A C 1
ATOM 783 O O . GLU A 1 99 ? 11.998 -1.268 -4.154 1.00 52.97 99 GLU A O 1
ATOM 788 N N . TRP A 1 100 ? 10.718 -2.727 -3.017 1.00 58.66 100 TRP A N 1
ATOM 789 C CA . TRP A 1 100 ? 10.734 -1.993 -1.751 1.00 58.66 100 TRP A CA 1
ATOM 790 C C . TRP A 1 100 ? 11.792 -2.488 -0.760 1.00 58.66 100 TRP A C 1
ATOM 792 O O . TRP A 1 100 ? 11.952 -1.891 0.305 1.00 58.66 100 TRP A O 1
ATOM 802 N N . PHE A 1 101 ? 12.572 -3.516 -1.103 1.00 67.62 101 PHE A N 1
ATOM 803 C CA . PHE A 1 101 ? 13.677 -3.982 -0.267 1.00 67.62 101 PHE A CA 1
ATOM 804 C C . PHE A 1 101 ? 14.891 -3.059 -0.404 1.00 67.62 101 PHE A C 1
ATOM 806 O O . PHE A 1 101 ? 15.699 -3.194 -1.321 1.00 67.62 101 PHE A O 1
ATOM 813 N N . HIS A 1 102 ? 15.011 -2.109 0.525 1.00 69.25 102 HIS A N 1
ATOM 814 C CA . HIS A 1 102 ? 16.135 -1.175 0.568 1.00 69.25 102 HIS A CA 1
ATOM 815 C C . HIS A 1 102 ? 17.319 -1.721 1.380 1.00 69.25 102 HIS A C 1
ATOM 817 O O . HIS A 1 102 ? 18.418 -1.897 0.857 1.00 69.25 102 HIS A O 1
ATOM 823 N N . ASP A 1 103 ? 17.086 -2.026 2.656 1.00 80.75 103 ASP A N 1
ATOM 824 C CA . ASP A 1 103 ? 18.072 -2.605 3.564 1.00 80.75 103 ASP A CA 1
ATOM 825 C C . ASP A 1 103 ? 17.410 -3.581 4.556 1.00 80.75 103 ASP A C 1
ATOM 827 O O . ASP A 1 103 ? 16.186 -3.725 4.597 1.00 80.75 103 ASP A O 1
ATOM 831 N N . GLU A 1 104 ? 18.219 -4.283 5.360 1.00 80.38 104 GLU A N 1
ATOM 832 C CA . GLU A 1 104 ? 17.717 -5.268 6.333 1.00 80.38 104 GLU A CA 1
ATOM 833 C C . GLU A 1 104 ? 16.729 -4.650 7.339 1.00 80.38 104 GLU A C 1
ATOM 835 O O . GLU A 1 104 ? 15.796 -5.316 7.787 1.00 80.38 104 GLU A O 1
ATOM 840 N N . LYS A 1 105 ? 16.922 -3.381 7.713 1.00 84.00 105 LYS A N 1
ATOM 841 C CA . LYS A 1 105 ? 16.108 -2.715 8.733 1.00 84.00 105 LYS A CA 1
ATOM 842 C C . LYS A 1 105 ? 14.762 -2.287 8.154 1.00 84.00 105 LYS A C 1
ATOM 844 O O . LYS A 1 105 ? 13.737 -2.564 8.770 1.00 84.00 105 LYS A O 1
ATOM 849 N N . GLY A 1 106 ? 14.765 -1.696 6.963 1.00 85.25 106 GLY A N 1
ATOM 850 C CA . GLY A 1 106 ? 13.572 -1.357 6.195 1.00 85.25 106 GLY A CA 1
ATOM 851 C C . GLY A 1 106 ? 12.734 -2.584 5.845 1.00 85.25 106 GLY A C 1
ATOM 852 O O . GLY A 1 106 ? 11.514 -2.563 5.980 1.00 85.25 106 GLY A O 1
ATOM 853 N N . MET A 1 107 ? 13.383 -3.706 5.519 1.00 83.75 107 MET A N 1
ATOM 854 C CA . MET A 1 107 ? 12.694 -4.971 5.251 1.00 83.75 107 MET A CA 1
ATOM 855 C C . MET A 1 107 ? 11.881 -5.461 6.457 1.00 83.75 107 MET A C 1
ATOM 857 O O . MET A 1 107 ? 10.768 -5.945 6.281 1.00 83.75 107 MET A O 1
ATOM 861 N N . ARG A 1 108 ? 12.396 -5.317 7.686 1.00 84.94 108 ARG A N 1
ATOM 862 C CA . ARG A 1 108 ? 11.638 -5.693 8.894 1.00 84.94 108 ARG A CA 1
ATOM 863 C C . ARG A 1 108 ? 10.383 -4.841 9.077 1.00 84.94 108 ARG A C 1
ATOM 865 O O . ARG A 1 108 ? 9.385 -5.363 9.558 1.00 84.94 108 ARG A O 1
ATOM 872 N N . LEU A 1 109 ? 10.439 -3.563 8.694 1.00 89.75 109 LEU A N 1
ATOM 873 C CA . LEU A 1 109 ? 9.280 -2.672 8.729 1.00 89.75 109 LEU A CA 1
ATOM 874 C C . LEU A 1 109 ? 8.229 -3.095 7.709 1.00 89.75 109 LEU A C 1
ATOM 876 O O . LEU A 1 109 ? 7.075 -3.267 8.075 1.00 89.75 109 LEU A O 1
ATOM 880 N N . LEU A 1 110 ? 8.645 -3.336 6.465 1.00 86.56 110 LEU A N 1
ATOM 881 C CA . LEU A 1 110 ? 7.736 -3.782 5.413 1.00 86.56 110 LEU A CA 1
ATOM 882 C C . LEU A 1 110 ? 7.080 -5.126 5.761 1.00 86.56 110 LEU A C 1
ATOM 884 O O . LEU A 1 110 ? 5.873 -5.259 5.631 1.00 86.56 110 LEU A O 1
ATOM 888 N N . ILE A 1 111 ? 7.846 -6.103 6.261 1.00 83.25 111 ILE A N 1
ATOM 889 C CA . ILE A 1 111 ? 7.291 -7.402 6.676 1.00 83.25 111 ILE A CA 1
ATOM 890 C C . ILE A 1 111 ? 6.242 -7.218 7.776 1.00 83.25 111 ILE A C 1
ATOM 892 O O . ILE A 1 111 ? 5.149 -7.754 7.659 1.00 83.25 111 ILE A O 1
ATOM 896 N N . ALA A 1 112 ? 6.538 -6.431 8.816 1.00 86.88 112 ALA A N 1
ATOM 897 C CA . ALA A 1 112 ? 5.575 -6.191 9.889 1.00 86.88 112 ALA A CA 1
ATOM 898 C C . ALA A 1 112 ? 4.301 -5.474 9.393 1.00 86.88 112 ALA A C 1
ATOM 900 O O . ALA A 1 112 ? 3.208 -5.771 9.882 1.00 86.88 112 ALA A O 1
ATOM 901 N N . HIS A 1 113 ? 4.433 -4.569 8.418 1.00 92.75 113 HIS A N 1
ATOM 902 C CA . HIS A 1 113 ? 3.311 -3.865 7.788 1.00 92.75 113 HIS A CA 1
ATOM 903 C C . HIS A 1 113 ? 2.410 -4.837 7.022 1.00 92.75 113 HIS A C 1
ATOM 905 O O . HIS A 1 113 ? 1.230 -4.964 7.342 1.00 92.75 113 HIS A O 1
ATOM 911 N N . GLU A 1 114 ? 2.980 -5.591 6.081 1.00 87.50 114 GLU A N 1
ATOM 912 C CA . GLU A 1 114 ? 2.228 -6.528 5.235 1.00 87.50 114 GLU A CA 1
ATOM 913 C C . GLU A 1 114 ? 1.658 -7.720 6.026 1.00 87.50 114 GLU A C 1
ATOM 915 O O . GLU A 1 114 ? 0.554 -8.190 5.747 1.00 87.50 114 GLU A O 1
ATOM 920 N N . ASP A 1 115 ? 2.360 -8.191 7.063 1.00 84.19 115 ASP A N 1
ATOM 921 C CA . ASP A 1 115 ? 1.844 -9.236 7.958 1.00 84.19 115 ASP A CA 1
ATOM 922 C C . ASP A 1 115 ? 0.610 -8.750 8.739 1.00 84.19 115 ASP A C 1
ATOM 924 O O . ASP A 1 115 ? -0.273 -9.546 9.068 1.00 84.19 115 ASP A O 1
ATOM 928 N N . THR A 1 116 ? 0.517 -7.445 9.024 1.00 87.19 116 THR A N 1
ATOM 929 C CA . THR A 1 116 ? -0.649 -6.864 9.705 1.00 87.19 116 THR A CA 1
ATOM 930 C C . THR A 1 116 ? -1.869 -6.849 8.799 1.00 87.19 116 THR A C 1
ATOM 932 O O . THR A 1 116 ? -2.949 -7.238 9.242 1.00 87.19 116 THR A O 1
ATOM 935 N N . HIS A 1 117 ? -1.688 -6.475 7.534 1.00 88.00 117 HIS A N 1
ATOM 936 C CA . HIS A 1 117 ? -2.722 -6.549 6.501 1.00 88.00 117 HIS A CA 1
ATOM 937 C C . HIS A 1 117 ? -3.273 -7.969 6.367 1.00 88.00 117 HIS A C 1
ATOM 939 O O . HIS A 1 117 ? -4.477 -8.194 6.510 1.00 88.00 117 HIS A O 1
ATOM 945 N N . ALA A 1 118 ? -2.381 -8.957 6.244 1.00 81.31 118 ALA A N 1
ATOM 946 C CA . ALA A 1 118 ? -2.766 -10.364 6.211 1.00 81.31 118 ALA A CA 1
ATOM 947 C C . ALA A 1 118 ? -3.509 -10.799 7.489 1.00 81.31 118 ALA A C 1
ATOM 949 O O . ALA A 1 118 ? -4.521 -11.500 7.420 1.00 81.31 118 ALA A O 1
ATOM 950 N N . TRP A 1 119 ? -3.038 -10.383 8.671 1.00 81.44 119 TRP A N 1
ATOM 951 C CA . TRP A 1 119 ? -3.690 -10.712 9.941 1.00 81.44 119 TRP A CA 1
ATOM 952 C C . TRP A 1 119 ? -5.092 -10.093 10.056 1.00 81.44 119 TRP A C 1
ATOM 954 O O . TRP A 1 119 ? -6.024 -10.763 10.525 1.00 81.44 119 TRP A O 1
ATOM 964 N N . HIS A 1 120 ? -5.266 -8.849 9.608 1.00 84.50 120 HIS A N 1
ATOM 965 C CA . HIS A 1 120 ? -6.558 -8.169 9.612 1.00 84.50 120 HIS A CA 1
ATOM 966 C C . HIS A 1 120 ? -7.539 -8.831 8.657 1.00 84.50 120 HIS A C 1
ATOM 968 O O . HIS A 1 120 ? -8.630 -9.191 9.087 1.00 84.50 120 HIS A O 1
ATOM 974 N N . GLU A 1 121 ? -7.139 -9.126 7.423 1.00 82.56 121 GLU A N 1
ATOM 975 C CA . GLU A 1 121 ? -7.998 -9.818 6.454 1.00 82.56 121 GLU A CA 1
ATOM 976 C C . GLU A 1 121 ? -8.443 -11.205 6.928 1.00 82.56 121 GLU A C 1
ATOM 978 O O . GLU A 1 121 ? -9.625 -11.551 6.833 1.00 82.56 121 GLU A O 1
ATOM 983 N N . ILE A 1 122 ? -7.528 -11.982 7.518 1.00 79.19 122 ILE A N 1
ATOM 984 C CA . ILE A 1 122 ? -7.862 -13.276 8.131 1.00 79.19 122 ILE A CA 1
ATOM 985 C C . ILE A 1 122 ? -8.894 -13.095 9.254 1.00 79.19 122 ILE A C 1
ATOM 987 O O . ILE A 1 122 ? -9.798 -13.919 9.396 1.00 79.19 122 ILE A O 1
ATOM 991 N N . SER A 1 123 ? -8.766 -12.031 10.051 1.00 81.44 123 SER A N 1
ATOM 992 C CA . SER A 1 123 ? -9.675 -11.738 11.166 1.00 81.44 123 SER A CA 1
ATOM 993 C C . SER A 1 123 ? -11.044 -11.229 10.699 1.00 81.44 123 SER A C 1
ATOM 995 O O . SER A 1 123 ? -12.050 -11.555 11.328 1.00 81.44 123 SER A O 1
ATOM 997 N N . LEU A 1 124 ? -11.093 -10.468 9.600 1.00 85.69 124 LEU A N 1
ATOM 998 C CA . LEU A 1 124 ? -12.324 -9.961 8.982 1.00 85.69 124 LEU A CA 1
ATOM 999 C C . LEU A 1 124 ? -13.172 -11.087 8.385 1.00 85.69 124 LEU A C 1
ATOM 1001 O O . LEU A 1 124 ? -14.398 -11.042 8.464 1.00 85.69 124 LEU A O 1
ATOM 1005 N N . GLY A 1 125 ? -12.532 -12.083 7.760 1.00 79.38 125 GLY A N 1
ATOM 1006 C CA . GLY A 1 125 ? -13.228 -13.186 7.090 1.00 79.38 125 GLY A CA 1
ATOM 1007 C C . GLY A 1 125 ? -14.040 -12.765 5.855 1.00 79.38 125 GLY A C 1
ATOM 1008 O O . GLY A 1 125 ? -14.895 -13.523 5.402 1.00 79.38 125 GLY A O 1
ATOM 1009 N N . ALA A 1 126 ? -13.791 -11.569 5.317 1.00 76.19 126 ALA A N 1
ATOM 1010 C CA . ALA A 1 126 ? -14.445 -11.012 4.136 1.00 76.19 126 ALA A CA 1
ATOM 1011 C C . ALA A 1 126 ? -13.452 -10.169 3.325 1.00 76.19 126 ALA A C 1
ATOM 1013 O O . ALA A 1 126 ? -12.478 -9.661 3.879 1.00 76.19 126 ALA A O 1
ATOM 1014 N N . ALA A 1 127 ? -13.713 -10.010 2.024 1.00 74.12 127 ALA A N 1
ATOM 1015 C CA . ALA A 1 127 ? -12.934 -9.111 1.179 1.00 74.12 127 ALA A CA 1
ATOM 1016 C C . ALA A 1 127 ? -13.260 -7.649 1.547 1.00 74.12 127 ALA A C 1
ATOM 1018 O O . ALA A 1 127 ? -14.434 -7.268 1.469 1.00 74.12 127 ALA A O 1
ATOM 1019 N N . PRO A 1 128 ? -12.270 -6.846 1.969 1.00 80.38 128 PRO A N 1
ATOM 1020 C CA . PRO A 1 128 ? -12.496 -5.443 2.280 1.00 80.38 128 PRO A CA 1
ATOM 1021 C C . PRO A 1 128 ? -12.749 -4.604 1.011 1.00 80.38 128 PRO A C 1
ATOM 1023 O O . PRO A 1 128 ? -12.359 -5.017 -0.082 1.00 80.38 128 PRO A O 1
ATOM 1026 N N . PRO A 1 129 ? -13.402 -3.432 1.123 1.00 86.12 129 PRO A N 1
ATOM 1027 C CA . PRO A 1 129 ? -13.572 -2.519 -0.006 1.00 86.12 129 PRO A CA 1
ATOM 1028 C C . PRO A 1 129 ? -12.234 -1.879 -0.405 1.00 86.12 129 PRO A C 1
ATOM 1030 O O . PRO A 1 129 ? -11.467 -1.446 0.452 1.00 86.12 129 PRO A O 1
ATOM 1033 N N . GLU A 1 130 ? -11.971 -1.784 -1.707 1.00 81.44 130 GLU A N 1
ATOM 1034 C CA . GLU A 1 130 ? -10.757 -1.151 -2.254 1.00 81.44 130 GLU A CA 1
ATOM 1035 C C . GLU A 1 130 ? -10.977 0.332 -2.613 1.00 81.44 130 GLU A C 1
ATOM 1037 O O . GLU A 1 130 ? -10.021 1.065 -2.837 1.00 81.44 130 GLU A O 1
ATOM 1042 N N . ASP A 1 131 ? -12.231 0.786 -2.663 1.00 88.00 131 ASP A N 1
ATOM 1043 C CA . ASP A 1 131 ? -12.661 2.107 -3.134 1.00 88.00 131 ASP A CA 1
ATOM 1044 C C . ASP A 1 131 ? -13.289 2.977 -2.026 1.00 88.00 131 ASP A C 1
ATOM 1046 O O . ASP A 1 131 ? -14.056 3.898 -2.304 1.00 88.00 131 ASP A O 1
ATOM 1050 N N . ASP A 1 132 ? -12.943 2.711 -0.761 1.00 94.06 132 ASP A N 1
ATOM 1051 C CA . ASP A 1 132 ? -13.438 3.452 0.404 1.00 94.06 132 ASP A CA 1
ATOM 1052 C C . ASP A 1 132 ? -12.284 4.085 1.195 1.00 94.06 132 ASP A C 1
ATOM 1054 O O . ASP A 1 132 ? -11.475 3.399 1.825 1.00 94.06 132 ASP A O 1
ATOM 1058 N N . ALA A 1 133 ? -12.209 5.419 1.172 1.00 96.06 133 ALA A N 1
ATOM 1059 C CA . ALA A 1 133 ? -11.115 6.162 1.791 1.00 96.06 133 ALA A CA 1
ATOM 1060 C C . ALA A 1 133 ? -11.090 6.016 3.321 1.00 96.06 133 ALA A C 1
ATOM 1062 O O . ALA A 1 133 ? -10.011 5.897 3.901 1.00 96.06 133 ALA A O 1
ATOM 1063 N N . ALA A 1 134 ? -12.255 5.979 3.981 1.00 97.00 134 ALA A N 1
ATOM 1064 C CA . ALA A 1 134 ? -12.333 5.798 5.430 1.00 97.00 134 ALA A CA 1
ATOM 1065 C C . ALA A 1 134 ? -11.793 4.423 5.844 1.00 97.00 134 ALA A C 1
ATOM 1067 O O . ALA A 1 134 ? -11.011 4.313 6.787 1.00 97.00 134 ALA A O 1
ATOM 1068 N N . TRP A 1 135 ? -12.175 3.377 5.112 1.00 96.31 13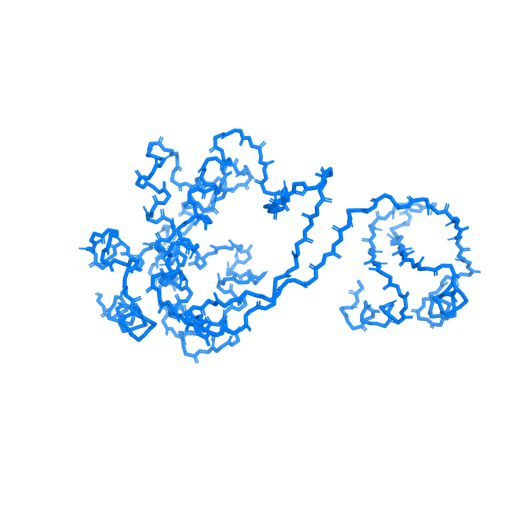5 TRP A N 1
ATOM 1069 C CA . TRP A 1 135 ? -11.640 2.039 5.315 1.00 96.31 135 TRP A CA 1
ATOM 1070 C C . TRP A 1 135 ? -10.125 1.991 5.090 1.00 96.31 135 TRP A C 1
ATOM 1072 O O . TRP A 1 135 ? -9.407 1.495 5.955 1.00 96.31 135 TRP A O 1
ATOM 1082 N N . LEU A 1 136 ? -9.626 2.536 3.978 1.00 96.62 136 LEU A N 1
ATOM 1083 C CA . LEU A 1 136 ? -8.192 2.517 3.674 1.00 96.62 136 LEU A CA 1
ATOM 1084 C C . LEU A 1 136 ? -7.364 3.303 4.697 1.00 96.62 136 LEU A C 1
ATOM 1086 O O . LEU A 1 136 ? -6.284 2.854 5.077 1.00 96.62 136 LEU A O 1
ATOM 1090 N N . ALA A 1 137 ? -7.887 4.414 5.225 1.00 97.94 137 ALA A N 1
ATOM 1091 C CA . ALA A 1 137 ? -7.249 5.130 6.327 1.00 97.94 137 ALA A CA 1
ATOM 1092 C C . ALA A 1 137 ? -7.133 4.266 7.587 1.00 97.94 137 ALA A C 1
ATOM 1094 O O . ALA A 1 137 ? -6.082 4.240 8.227 1.00 97.94 137 ALA A O 1
ATOM 1095 N N . PHE A 1 138 ? -8.184 3.523 7.937 1.00 98.00 138 PHE A N 1
ATOM 1096 C CA . PHE A 1 138 ? -8.119 2.586 9.055 1.00 98.00 138 PHE A CA 1
ATOM 1097 C C . PHE A 1 138 ? -7.119 1.453 8.799 1.00 98.00 138 PHE A C 1
ATOM 1099 O O . PHE A 1 138 ? -6.301 1.136 9.666 1.00 98.00 138 PHE A O 1
ATOM 1106 N N . TYR A 1 139 ? -7.199 0.845 7.617 1.00 95.69 139 TYR A N 1
ATOM 1107 C CA . TYR A 1 139 ? -6.407 -0.310 7.210 1.00 95.69 139 TYR A CA 1
ATOM 1108 C C . TYR A 1 139 ? -4.907 0.018 7.230 1.00 95.69 139 TYR A C 1
ATOM 1110 O O . TYR A 1 139 ? -4.136 -0.619 7.951 1.00 95.69 139 TYR A O 1
ATOM 1118 N N . GLU A 1 140 ? -4.495 1.098 6.562 1.00 97.31 140 GLU A N 1
ATOM 1119 C CA . GLU A 1 140 ? -3.092 1.526 6.537 1.00 97.31 140 GLU A CA 1
ATOM 1120 C C . GLU A 1 140 ? -2.610 2.056 7.891 1.00 97.31 140 GLU A C 1
ATOM 1122 O O . GLU A 1 140 ? -1.503 1.738 8.329 1.00 97.31 140 GLU A O 1
ATOM 1127 N N . GLY A 1 141 ? -3.440 2.818 8.610 1.00 97.94 141 GLY A N 1
ATOM 1128 C CA . GLY A 1 141 ? -3.078 3.342 9.929 1.00 97.94 141 GLY A CA 1
ATOM 1129 C C . GLY A 1 141 ? -2.889 2.233 10.971 1.00 97.94 141 GLY A C 1
ATOM 1130 O O . GLY A 1 141 ? -2.002 2.322 11.827 1.00 97.94 141 GLY A O 1
ATOM 1131 N N . THR A 1 142 ? -3.664 1.148 10.872 1.00 97.56 142 THR A N 1
ATOM 1132 C CA . THR A 1 142 ? -3.506 -0.051 11.710 1.00 97.56 142 THR A CA 1
ATOM 1133 C C . THR A 1 142 ? -2.192 -0.767 11.404 1.00 97.56 142 THR A C 1
ATOM 1135 O O . THR A 1 142 ? -1.465 -1.114 12.338 1.00 97.56 142 THR A O 1
ATOM 1138 N N . ALA A 1 143 ? -1.831 -0.920 10.127 1.00 95.81 143 ALA A N 1
ATOM 1139 C CA . ALA A 1 143 ? -0.564 -1.526 9.721 1.00 95.81 143 ALA A CA 1
ATOM 1140 C C . ALA A 1 143 ? 0.656 -0.703 10.165 1.00 95.81 143 ALA A C 1
ATOM 1142 O O . ALA A 1 143 ? 1.609 -1.261 10.716 1.00 95.81 143 ALA A O 1
ATOM 1143 N N . ILE A 1 144 ? 0.598 0.628 10.067 1.00 97.50 144 ILE A N 1
ATOM 1144 C CA . ILE A 1 144 ? 1.638 1.523 10.603 1.00 97.50 144 ILE A CA 1
ATOM 1145 C C . ILE A 1 144 ? 1.742 1.379 12.131 1.00 97.50 144 ILE A C 1
ATOM 1147 O O . ILE A 1 144 ? 2.839 1.247 12.686 1.00 97.50 144 ILE A O 1
ATOM 1151 N N . THR A 1 145 ? 0.602 1.346 12.827 1.00 96.00 145 THR A N 1
ATOM 1152 C CA . THR A 1 145 ? 0.542 1.171 14.287 1.00 96.00 145 THR A CA 1
ATOM 1153 C C . THR A 1 145 ? 1.164 -0.155 14.728 1.00 96.00 145 THR A C 1
ATOM 1155 O O . THR A 1 145 ? 1.975 -0.185 15.658 1.00 96.00 145 THR A O 1
ATOM 1158 N N . ALA A 1 146 ? 0.840 -1.249 14.039 1.00 93.19 146 ALA A N 1
ATOM 1159 C CA . ALA A 1 146 ? 1.408 -2.565 14.297 1.00 93.19 146 ALA A CA 1
ATOM 1160 C C . ALA A 1 146 ? 2.906 -2.626 13.995 1.00 93.19 146 ALA A C 1
ATOM 1162 O O . ALA A 1 146 ? 3.681 -3.117 14.817 1.00 93.19 146 ALA A O 1
ATOM 1163 N N . THR A 1 147 ? 3.332 -2.059 12.867 1.00 93.94 147 THR A N 1
ATOM 1164 C CA . THR A 1 147 ? 4.744 -1.976 12.478 1.00 93.94 147 THR A CA 1
ATOM 1165 C C . THR A 1 147 ? 5.570 -1.292 13.563 1.00 93.94 147 THR A C 1
ATOM 1167 O O . THR A 1 147 ? 6.619 -1.801 13.964 1.00 93.94 147 THR A O 1
ATOM 1170 N N . ARG A 1 148 ? 5.061 -0.186 14.119 1.00 94.50 148 ARG A N 1
ATOM 1171 C CA . ARG A 1 148 ? 5.696 0.535 15.229 1.00 94.50 148 ARG A CA 1
ATOM 1172 C C . ARG A 1 148 ? 5.771 -0.290 16.516 1.00 94.50 148 ARG A C 1
ATOM 1174 O O . ARG A 1 148 ? 6.750 -0.180 17.252 1.00 94.50 148 ARG A O 1
ATOM 1181 N N . ALA A 1 149 ? 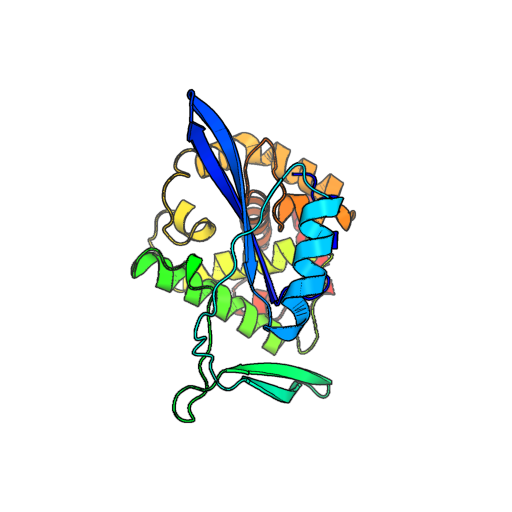4.771 -1.130 16.782 1.00 90.81 149 ALA A N 1
ATOM 1182 C CA . ALA A 1 149 ? 4.763 -2.026 17.939 1.00 90.81 149 ALA A CA 1
ATOM 1183 C C . ALA A 1 149 ? 5.747 -3.203 17.790 1.00 90.81 149 ALA A C 1
ATOM 1185 O O . ALA A 1 149 ? 6.389 -3.594 18.766 1.00 90.81 149 ALA A O 1
ATOM 1186 N N . VAL A 1 150 ? 5.879 -3.760 16.583 1.00 87.00 150 VAL A N 1
ATOM 1187 C CA . VAL A 1 150 ? 6.752 -4.911 16.286 1.00 87.00 150 VAL A CA 1
ATOM 1188 C C . VAL A 1 150 ? 8.215 -4.490 16.137 1.00 87.00 150 VAL A C 1
ATOM 1190 O O . VAL A 1 150 ? 9.116 -5.201 16.589 1.00 87.00 150 VAL A O 1
ATOM 1193 N N . VAL A 1 151 ? 8.467 -3.329 15.530 1.00 92.12 151 VAL A N 1
ATOM 1194 C CA . VAL A 1 151 ? 9.813 -2.817 15.240 1.00 92.12 151 VAL A CA 1
ATOM 1195 C C . VAL A 1 151 ? 10.000 -1.424 15.861 1.00 92.12 151 VAL A C 1
ATOM 1197 O O . VAL A 1 151 ? 10.099 -0.431 15.141 1.00 92.12 151 VAL A O 1
ATOM 1200 N N . PRO A 1 152 ? 10.054 -1.315 17.202 1.00 93.62 152 PRO A N 1
ATOM 1201 C CA . PRO A 1 152 ? 10.112 -0.024 17.877 1.00 93.62 152 PRO A CA 1
ATOM 1202 C C . PRO A 1 152 ? 11.471 0.672 17.711 1.00 93.62 152 PRO A C 1
ATOM 1204 O O . PRO A 1 152 ? 12.507 0.044 17.485 1.00 93.62 152 PRO A O 1
ATOM 1207 N N . GLY A 1 153 ? 11.482 1.992 17.914 1.00 92.75 153 GLY A N 1
ATOM 1208 C CA . GLY A 1 153 ? 12.711 2.792 17.994 1.00 92.75 153 GLY A CA 1
ATOM 1209 C C . GLY A 1 153 ? 13.349 3.142 16.646 1.00 92.75 153 GLY A C 1
ATOM 1210 O O . GLY A 1 153 ? 14.522 3.520 16.608 1.00 92.75 153 GLY A O 1
ATOM 1211 N N . ARG A 1 154 ? 12.611 3.011 15.540 1.00 93.88 154 ARG A N 1
ATOM 1212 C CA . ARG A 1 154 ? 13.007 3.568 14.239 1.00 93.88 154 ARG A CA 1
ATOM 1213 C C . ARG A 1 154 ? 12.668 5.065 14.153 1.00 93.88 154 ARG A C 1
ATOM 1215 O O . ARG A 1 154 ? 11.742 5.491 14.847 1.00 93.88 154 ARG A O 1
ATOM 1222 N N . PRO A 1 155 ? 13.395 5.848 13.332 1.00 93.81 155 PRO A N 1
ATOM 1223 C CA . PRO A 1 155 ? 12.961 7.183 12.920 1.00 93.81 155 PRO A CA 1
ATOM 1224 C C . PRO A 1 155 ? 11.528 7.149 12.378 1.00 93.81 155 PRO A C 1
ATOM 1226 O O . PRO A 1 155 ? 11.139 6.185 11.719 1.00 93.81 155 PRO A O 1
ATOM 1229 N N . GLU A 1 156 ? 10.742 8.176 12.686 1.00 94.25 156 GLU A N 1
ATOM 1230 C CA . GLU A 1 156 ? 9.292 8.163 12.467 1.00 94.25 156 GLU A CA 1
ATOM 1231 C C . GLU A 1 156 ? 8.937 8.088 10.973 1.00 94.25 156 GLU A C 1
ATOM 1233 O O . GLU A 1 156 ? 8.018 7.374 10.579 1.00 94.25 156 GLU A O 1
ATOM 1238 N N . GLU A 1 157 ? 9.729 8.737 10.123 1.00 93.38 157 GLU A N 1
ATOM 1239 C CA . GLU A 1 157 ? 9.604 8.690 8.671 1.00 93.38 157 GLU A CA 1
ATOM 1240 C C . GLU A 1 157 ? 9.771 7.272 8.098 1.00 93.38 157 GLU A C 1
ATOM 1242 O O . GLU A 1 157 ? 9.190 6.948 7.060 1.00 93.38 157 GLU A O 1
ATOM 1247 N N . GLU A 1 158 ? 10.513 6.387 8.774 1.00 93.75 158 GLU A N 1
ATOM 1248 C CA . GLU A 1 158 ? 10.727 5.029 8.278 1.00 93.75 158 GLU A CA 1
ATOM 1249 C C . GLU A 1 158 ? 9.456 4.173 8.336 1.00 93.75 158 GLU A C 1
ATOM 1251 O O . GLU A 1 158 ? 9.338 3.247 7.537 1.00 93.75 158 GLU A O 1
ATOM 1256 N N . TYR A 1 159 ? 8.485 4.471 9.204 1.00 95.50 159 TYR A N 1
ATOM 1257 C CA . TYR A 1 159 ? 7.216 3.728 9.226 1.00 95.50 159 TYR A CA 1
ATOM 1258 C C . TYR A 1 159 ? 6.333 4.020 8.003 1.00 95.50 159 TYR A C 1
ATOM 1260 O O . TYR A 1 159 ? 5.438 3.239 7.699 1.00 95.50 159 TYR A O 1
ATOM 1268 N N . PHE A 1 160 ? 6.610 5.109 7.281 1.00 95.06 160 PHE A N 1
ATOM 1269 C CA . PHE A 1 160 ? 5.906 5.482 6.050 1.00 95.06 160 PHE A CA 1
ATOM 1270 C C . PHE A 1 160 ? 6.689 5.103 4.788 1.00 95.06 160 PHE A C 1
ATOM 1272 O O . PHE A 1 160 ? 6.098 4.901 3.729 1.00 95.06 160 PHE A O 1
ATOM 1279 N N . TRP A 1 161 ? 8.019 5.018 4.894 1.00 93.31 161 TRP A N 1
ATOM 1280 C CA . TRP A 1 161 ? 8.922 4.833 3.752 1.00 93.31 161 TRP A CA 1
ATOM 1281 C C . TRP A 1 161 ? 9.755 3.552 3.805 1.00 93.31 161 TRP A C 1
ATOM 1283 O O . TRP A 1 161 ? 10.547 3.316 2.900 1.00 93.31 161 TRP A O 1
ATOM 1293 N N . TYR A 1 162 ? 9.619 2.725 4.841 1.00 90.19 162 TYR A N 1
ATOM 1294 C CA . TYR A 1 162 ? 10.311 1.439 5.005 1.00 90.19 162 TYR A CA 1
ATOM 1295 C C . TYR A 1 162 ? 11.834 1.527 4.787 1.00 90.19 162 TYR A C 1
ATOM 1297 O O . TYR A 1 162 ? 12.443 0.673 4.145 1.00 90.19 162 TYR A O 1
ATOM 1305 N N . GLY A 1 163 ? 12.457 2.596 5.294 1.00 84.56 163 GLY A N 1
ATOM 1306 C CA . GLY A 1 163 ? 13.899 2.844 5.170 1.00 84.56 163 GLY A CA 1
ATOM 1307 C C . GLY A 1 163 ? 14.354 3.486 3.853 1.00 84.56 163 GLY A C 1
ATOM 1308 O O . GLY A 1 163 ? 15.548 3.732 3.691 1.00 84.56 163 GLY A O 1
ATOM 1309 N N . HIS A 1 164 ? 13.450 3.799 2.917 1.00 85.38 164 HIS A N 1
ATOM 1310 C CA . HIS A 1 164 ? 13.811 4.537 1.701 1.00 85.38 164 HIS A CA 1
ATOM 1311 C C . HIS A 1 164 ? 14.172 5.995 2.019 1.00 85.38 164 HIS A C 1
ATOM 1313 O O . HIS A 1 164 ? 13.427 6.715 2.683 1.00 85.38 164 HIS A O 1
ATOM 1319 N N . GLY A 1 165 ? 15.326 6.443 1.518 1.00 84.38 165 GLY A N 1
ATOM 1320 C CA . GLY A 1 165 ? 15.792 7.825 1.652 1.00 84.38 165 GLY A CA 1
ATOM 1321 C C . GLY A 1 165 ? 15.201 8.782 0.608 1.00 84.38 165 GLY A C 1
ATOM 1322 O O . GLY A 1 165 ? 14.547 8.370 -0.344 1.00 84.38 165 GLY A O 1
ATOM 1323 N N . GLY A 1 166 ? 15.490 10.080 0.757 1.00 84.44 166 GLY A N 1
ATOM 1324 C CA . GLY A 1 166 ? 15.046 11.128 -0.179 1.00 84.44 166 GLY A CA 1
ATOM 1325 C C . GLY A 1 166 ? 13.785 11.887 0.247 1.00 84.44 166 GLY A C 1
ATOM 1326 O O . GLY A 1 166 ? 13.361 12.794 -0.461 1.00 84.44 166 GLY A O 1
ATOM 1327 N N . PHE A 1 167 ? 13.237 11.570 1.424 1.00 88.44 167 PHE A N 1
ATOM 1328 C CA . PHE A 1 167 ? 11.985 12.135 1.945 1.00 88.44 167 PHE A CA 1
ATOM 1329 C C . PHE A 1 167 ? 12.167 12.880 3.279 1.00 88.44 167 PHE A C 1
ATOM 1331 O O . PHE A 1 167 ? 11.232 12.994 4.061 1.00 88.44 167 PHE A O 1
ATOM 1338 N N . ALA A 1 168 ? 13.365 13.407 3.556 1.00 87.12 168 ALA A N 1
ATOM 1339 C CA . ALA A 1 168 ? 13.686 14.033 4.847 1.00 87.12 168 ALA A CA 1
ATOM 1340 C C . ALA A 1 168 ? 12.782 15.233 5.205 1.00 87.12 168 ALA A C 1
ATOM 1342 O O . ALA A 1 168 ? 12.523 15.483 6.376 1.00 87.12 168 ALA A O 1
ATOM 1343 N N . GLU A 1 169 ? 12.277 15.961 4.204 1.00 93.62 169 GLU A N 1
ATOM 1344 C CA . GLU A 1 169 ? 11.357 17.093 4.398 1.00 93.62 169 GLU A CA 1
ATOM 1345 C C . GLU A 1 169 ? 9.875 16.679 4.384 1.00 93.62 169 GLU A C 1
ATOM 1347 O O . GLU A 1 169 ? 9.001 17.514 4.608 1.00 93.62 169 GLU A O 1
ATOM 1352 N N . TRP A 1 170 ? 9.565 15.408 4.103 1.00 96.81 170 TRP A N 1
ATOM 1353 C CA . TRP A 1 170 ? 8.187 14.939 3.944 1.00 96.81 170 TRP A CA 1
ATOM 1354 C C . TRP A 1 170 ? 7.423 14.951 5.269 1.00 96.81 170 TRP A C 1
ATOM 1356 O O . TRP A 1 170 ? 6.331 15.514 5.327 1.00 96.81 170 TRP A O 1
ATOM 1366 N N . LEU A 1 171 ? 8.002 14.380 6.332 1.00 97.38 171 LEU A N 1
ATOM 1367 C CA . LEU A 1 171 ? 7.340 14.303 7.636 1.00 97.38 171 LEU A CA 1
ATOM 1368 C C . LEU A 1 171 ? 7.177 15.692 8.283 1.00 97.38 171 LEU A C 1
ATOM 1370 O O . LEU A 1 171 ? 6.042 16.020 8.624 1.00 97.38 171 LEU A O 1
ATOM 1374 N N . PRO A 1 172 ? 8.217 16.556 8.355 1.00 97.81 172 PRO A N 1
ATOM 1375 C CA . PRO A 1 172 ? 8.052 17.918 8.869 1.00 97.81 172 PRO A CA 1
ATOM 1376 C C . PRO A 1 172 ? 6.979 18.719 8.124 1.00 97.81 172 PRO A C 1
ATOM 1378 O O . PRO A 1 172 ? 6.214 19.459 8.737 1.00 97.81 172 PRO A O 1
ATOM 1381 N N . TRP A 1 173 ? 6.884 18.547 6.801 1.00 97.88 173 TRP A N 1
ATOM 1382 C CA . TRP A 1 173 ? 5.839 19.194 6.013 1.00 97.88 173 TRP A CA 1
ATOM 1383 C C . TRP A 1 173 ? 4.443 18.667 6.367 1.00 97.88 173 TRP A C 1
ATOM 1385 O O . TRP A 1 173 ? 3.524 19.465 6.535 1.00 97.88 173 TRP A O 1
ATOM 1395 N N . CYS A 1 174 ? 4.277 17.348 6.518 1.00 98.19 174 CYS A N 1
ATOM 1396 C CA . CYS A 1 174 ? 2.995 16.762 6.920 1.00 98.19 174 CYS A CA 1
ATOM 1397 C C . CYS A 1 174 ? 2.556 17.261 8.305 1.00 98.19 174 CYS A C 1
ATOM 1399 O O . CYS A 1 174 ? 1.386 17.578 8.495 1.00 98.19 174 CYS A O 1
ATOM 1401 N N . GLU A 1 175 ? 3.493 17.383 9.248 1.00 97.88 175 GLU A N 1
ATOM 1402 C CA . GLU A 1 175 ? 3.237 17.914 10.591 1.00 97.88 175 GLU A CA 1
ATOM 1403 C C . GLU A 1 175 ? 2.815 19.389 10.565 1.00 97.88 175 GLU A C 1
ATOM 1405 O O . GLU A 1 175 ? 1.845 19.758 11.228 1.00 97.88 175 GLU A O 1
ATOM 1410 N N . GLU A 1 176 ? 3.490 20.221 9.766 1.00 98.19 176 GLU A N 1
ATOM 1411 C CA . GLU A 1 176 ? 3.138 21.636 9.581 1.00 98.19 176 GLU A CA 1
ATOM 1412 C C . GLU A 1 176 ? 1.732 21.808 8.979 1.00 98.19 176 GLU A C 1
ATOM 1414 O O . GLU A 1 176 ? 1.002 22.721 9.363 1.00 98.19 176 GLU A O 1
ATOM 1419 N N . HIS A 1 177 ? 1.326 20.905 8.081 1.00 98.31 177 HIS A N 1
ATOM 1420 C CA . HIS A 1 177 ? 0.054 20.975 7.351 1.00 98.31 177 HIS A CA 1
ATOM 1421 C C . HIS A 1 177 ? -1.026 20.049 7.934 1.00 98.31 177 HIS A C 1
ATOM 1423 O O . HIS A 1 177 ? -2.070 19.854 7.313 1.00 98.31 177 HIS A O 1
ATOM 1429 N N . ARG A 1 178 ? -0.812 19.479 9.130 1.00 97.62 178 ARG A N 1
ATOM 1430 C CA . ARG A 1 178 ? -1.669 18.434 9.721 1.00 97.62 178 ARG A CA 1
ATOM 1431 C C . ARG A 1 178 ? -3.158 18.789 9.706 1.00 97.62 178 ARG A C 1
ATOM 1433 O O . ARG A 1 178 ? -3.969 17.969 9.288 1.00 97.62 178 ARG A O 1
ATOM 1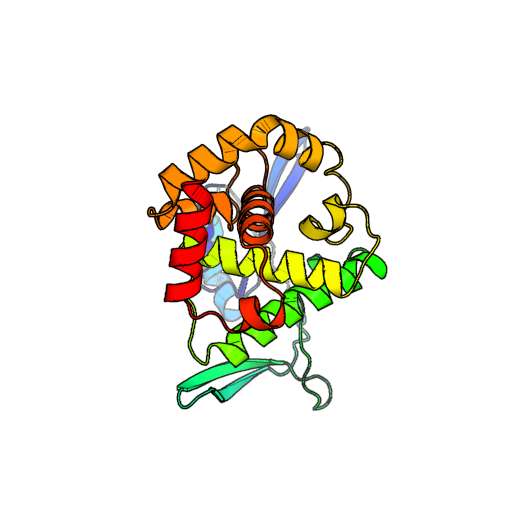440 N N . GLY A 1 179 ? -3.511 19.995 10.153 1.00 97.12 179 GLY A N 1
ATOM 1441 C CA . GLY A 1 179 ? -4.907 20.445 10.217 1.00 97.12 179 GLY A CA 1
ATOM 1442 C C . GLY A 1 179 ? -5.569 20.521 8.839 1.00 97.12 179 GLY A C 1
ATOM 1443 O O . GLY A 1 179 ? -6.667 20.000 8.652 1.00 97.12 179 GLY A O 1
ATOM 1444 N N . ASP A 1 180 ? -4.869 21.093 7.858 1.00 97.75 180 ASP A N 1
ATOM 1445 C CA . ASP A 1 180 ? -5.364 21.216 6.484 1.00 97.75 180 ASP A CA 1
ATOM 1446 C C . ASP A 1 180 ? -5.491 19.848 5.802 1.00 97.75 180 ASP A C 1
ATOM 1448 O O . ASP A 1 180 ? -6.446 19.606 5.065 1.00 97.75 180 ASP A O 1
ATOM 1452 N N . LEU A 1 181 ? -4.548 18.935 6.058 1.00 98.25 181 LEU A N 1
ATOM 1453 C CA . LEU A 1 181 ? -4.580 17.572 5.527 1.00 98.25 181 LEU A CA 1
ATOM 1454 C C . LEU A 1 181 ? -5.779 16.783 6.060 1.00 98.25 181 LEU A C 1
ATOM 1456 O O . LEU A 1 181 ? -6.478 16.158 5.266 1.00 98.25 181 LEU A O 1
ATOM 1460 N N . LEU A 1 182 ? -6.048 16.853 7.368 1.00 98.06 182 LEU A N 1
ATOM 1461 C CA . LEU A 1 182 ? -7.217 16.212 7.979 1.00 98.06 182 LEU A CA 1
ATOM 1462 C C . LEU A 1 182 ? -8.526 16.801 7.435 1.00 98.06 182 LEU A C 1
ATOM 1464 O O . LEU A 1 182 ? -9.417 16.049 7.051 1.00 98.06 182 LEU A O 1
ATOM 1468 N N . ALA A 1 183 ? -8.619 18.129 7.314 1.00 97.50 183 ALA A N 1
ATOM 1469 C CA . ALA A 1 183 ? -9.809 18.791 6.779 1.00 97.50 183 ALA A CA 1
ATOM 1470 C C . ALA A 1 183 ? -10.077 18.434 5.305 1.00 97.50 183 ALA A C 1
ATOM 1472 O O . ALA A 1 183 ? -11.224 18.216 4.913 1.00 97.50 183 ALA A O 1
ATOM 1473 N N . ARG A 1 184 ? -9.027 18.348 4.479 1.00 97.50 184 ARG A N 1
ATOM 1474 C CA . ARG A 1 184 ? -9.145 17.916 3.077 1.00 97.50 184 ARG A CA 1
ATOM 1475 C C . ARG A 1 184 ? -9.543 16.453 2.972 1.00 97.50 184 ARG A C 1
ATOM 1477 O O . ARG A 1 184 ? -10.434 16.133 2.197 1.00 97.50 184 ARG A O 1
ATOM 1484 N N . PHE A 1 185 ? -8.926 15.587 3.772 1.00 98.00 185 PHE A N 1
ATOM 1485 C CA . PHE A 1 185 ? -9.285 14.176 3.802 1.00 98.00 185 PHE A CA 1
ATOM 1486 C C . PHE A 1 185 ? -10.742 13.971 4.239 1.00 98.00 185 PHE A C 1
ATOM 1488 O O . PHE A 1 185 ? -11.451 13.184 3.624 1.00 98.00 185 PHE A O 1
ATOM 1495 N N . ALA A 1 186 ? -11.223 14.734 5.229 1.00 97.56 186 ALA A N 1
ATOM 1496 C CA . ALA A 1 186 ? -12.628 14.722 5.639 1.00 97.56 186 ALA A CA 1
ATOM 1497 C C . ALA A 1 186 ? -13.579 15.119 4.498 1.00 97.56 186 ALA A C 1
ATOM 1499 O O . ALA A 1 186 ? -14.621 14.493 4.321 1.00 97.56 186 ALA A O 1
ATOM 1500 N N . ALA A 1 187 ? -13.220 16.137 3.710 1.00 96.69 187 ALA A N 1
ATOM 1501 C CA . ALA A 1 187 ? -14.018 16.573 2.563 1.00 96.69 187 ALA A CA 1
ATOM 1502 C C . ALA A 1 187 ? -14.064 15.526 1.433 1.00 96.69 187 ALA A C 1
ATOM 1504 O O . ALA A 1 187 ? -15.071 15.428 0.733 1.00 96.69 187 ALA A O 1
ATOM 1505 N N . ASP A 1 188 ? -12.995 14.744 1.291 1.00 96.19 188 ASP A N 1
ATOM 1506 C CA . ASP A 1 188 ? -12.826 13.719 0.260 1.00 96.19 188 ASP A CA 1
ATOM 1507 C C . ASP A 1 188 ? -13.314 12.323 0.698 1.00 96.19 188 ASP A C 1
ATOM 1509 O O . ASP A 1 188 ? -13.341 11.396 -0.109 1.00 96.19 188 ASP A O 1
ATOM 1513 N N . LEU A 1 189 ? -13.696 12.150 1.969 1.00 95.19 189 LEU A N 1
ATOM 1514 C CA . LEU A 1 189 ? -13.890 10.843 2.610 1.00 95.19 189 LEU A CA 1
ATOM 1515 C C . LEU A 1 189 ? -14.909 9.937 1.900 1.00 95.19 189 LEU A C 1
ATOM 1517 O O . LEU A 1 189 ? -14.773 8.714 1.911 1.00 95.19 189 LEU A O 1
ATOM 1521 N N . ASP A 1 190 ? -15.935 10.549 1.310 1.00 92.88 190 ASP A N 1
ATOM 1522 C CA . ASP A 1 190 ? -17.042 9.881 0.621 1.00 92.88 190 ASP A CA 1
ATOM 1523 C C . ASP A 1 190 ? -16.888 9.857 -0.910 1.00 92.88 190 ASP A C 1
ATOM 1525 O O . ASP A 1 190 ? -17.798 9.393 -1.599 1.00 92.88 190 ASP A O 1
ATOM 1529 N N . ASP A 1 191 ? -15.767 10.347 -1.456 1.00 93.06 191 ASP A N 1
ATOM 1530 C CA . ASP A 1 191 ? -15.461 10.296 -2.888 1.00 93.06 191 ASP A CA 1
ATOM 1531 C C . ASP A 1 191 ? -14.559 9.089 -3.216 1.00 93.06 191 ASP A C 1
ATOM 1533 O O . ASP A 1 191 ? -13.359 9.114 -2.927 1.00 93.06 191 ASP A O 1
ATOM 1537 N N . PRO A 1 192 ? -15.076 8.042 -3.892 1.00 89.06 192 PRO A N 1
ATOM 1538 C CA . PRO A 1 192 ? -14.266 6.894 -4.298 1.00 89.06 192 PRO A CA 1
ATOM 1539 C C . PRO A 1 192 ? -13.091 7.275 -5.209 1.00 89.06 192 PRO A C 1
ATOM 1541 O O . PRO A 1 192 ? -12.059 6.607 -5.205 1.00 89.06 192 PRO A O 1
ATOM 1544 N N . ALA A 1 193 ? -13.207 8.359 -5.988 1.00 88.62 193 ALA A N 1
ATOM 1545 C CA . ALA A 1 193 ? -12.119 8.820 -6.846 1.00 88.62 193 ALA A CA 1
ATOM 1546 C C . ALA A 1 193 ? -10.952 9.415 -6.040 1.00 88.62 193 ALA A C 1
ATOM 1548 O O . ALA A 1 193 ? -9.819 9.440 -6.529 1.00 88.62 193 ALA A O 1
ATOM 1549 N N . ALA A 1 194 ? -11.201 9.862 -4.806 1.00 90.62 194 ALA A N 1
ATOM 1550 C CA . ALA A 1 194 ? -10.171 10.413 -3.941 1.00 90.62 194 ALA A CA 1
ATOM 1551 C C . ALA A 1 194 ? -9.234 9.338 -3.372 1.00 90.62 194 ALA A C 1
ATOM 1553 O O . ALA A 1 194 ? -8.110 9.664 -2.988 1.00 90.62 194 ALA A O 1
ATOM 1554 N N . VAL A 1 195 ? -9.622 8.056 -3.388 1.00 91.38 195 VAL A N 1
ATOM 1555 C CA . VAL A 1 195 ? -8.745 6.945 -2.979 1.00 91.38 195 VAL A CA 1
ATOM 1556 C C . VAL A 1 195 ? -7.413 6.982 -3.727 1.00 91.38 195 VAL A C 1
ATOM 1558 O O . VAL A 1 195 ? -6.357 6.888 -3.103 1.00 91.38 195 VAL A O 1
ATOM 1561 N N . GLU A 1 196 ? -7.442 7.216 -5.041 1.00 87.81 196 GLU A N 1
ATOM 1562 C CA . GLU A 1 196 ? -6.224 7.302 -5.855 1.00 87.81 196 GLU A CA 1
ATOM 1563 C C . GLU A 1 196 ? -5.324 8.474 -5.424 1.00 87.81 196 GLU A C 1
ATOM 1565 O O . GLU A 1 196 ? -4.099 8.369 -5.476 1.00 87.81 196 GLU A O 1
ATOM 1570 N N . THR A 1 197 ? -5.917 9.575 -4.952 1.00 92.44 197 THR A N 1
ATOM 1571 C CA . THR A 1 197 ? -5.198 10.750 -4.433 1.00 92.44 197 THR A CA 1
ATOM 1572 C C . THR A 1 197 ? -4.493 10.457 -3.112 1.00 92.44 197 THR A C 1
ATOM 1574 O O . THR A 1 197 ? -3.350 10.878 -2.924 1.00 92.44 197 THR A O 1
ATOM 1577 N N . TRP A 1 198 ? -5.165 9.759 -2.195 1.00 95.25 198 TRP A N 1
ATOM 1578 C CA . TRP A 1 198 ? -4.694 9.583 -0.820 1.00 95.25 198 TRP A CA 1
ATOM 1579 C C . TRP A 1 198 ? -3.858 8.313 -0.619 1.00 95.25 198 TRP A C 1
ATOM 1581 O O . TRP A 1 198 ? -2.813 8.372 0.035 1.00 95.25 198 TRP A O 1
ATOM 1591 N N . PHE A 1 199 ? -4.284 7.195 -1.207 1.00 93.25 199 PHE A N 1
ATOM 1592 C CA . PHE A 1 199 ? -3.700 5.860 -1.014 1.00 93.25 199 PHE A CA 1
ATOM 1593 C C . PHE A 1 199 ? -3.177 5.221 -2.313 1.00 93.25 199 PHE A C 1
ATOM 1595 O O . PHE A 1 199 ? -2.547 4.169 -2.260 1.00 93.25 199 PHE A O 1
ATOM 1602 N N . GLY A 1 200 ? -3.392 5.858 -3.470 1.00 85.94 200 GLY A N 1
ATOM 1603 C CA . GLY A 1 200 ? -2.874 5.425 -4.773 1.00 85.94 200 GLY A CA 1
ATOM 1604 C C . GLY A 1 200 ? -1.582 6.133 -5.203 1.00 85.94 200 GLY A C 1
ATOM 1605 O O . GLY A 1 200 ? -0.715 6.473 -4.391 1.00 85.94 200 GLY A O 1
ATOM 1606 N N . ALA A 1 201 ? -1.427 6.357 -6.511 1.00 82.69 201 ALA A N 1
ATOM 1607 C CA . ALA A 1 201 ? -0.282 7.056 -7.103 1.00 82.69 201 ALA A CA 1
ATOM 1608 C C . ALA A 1 201 ? -0.465 8.586 -7.178 1.00 82.69 201 ALA A C 1
ATOM 1610 O O . ALA A 1 201 ? 0.399 9.290 -7.714 1.00 82.69 201 ALA A O 1
ATOM 1611 N N . GLY A 1 202 ? -1.583 9.111 -6.674 1.00 81.19 202 GLY A N 1
ATOM 1612 C CA . GLY A 1 202 ? -1.877 10.536 -6.651 1.00 81.19 202 GLY A CA 1
ATOM 1613 C C . GLY A 1 202 ? -0.990 11.340 -5.697 1.00 81.19 202 GLY A C 1
ATOM 1614 O O . GLY A 1 202 ? -0.230 10.808 -4.884 1.00 81.19 202 GLY A O 1
ATOM 1615 N N . LEU A 1 203 ? -1.051 12.666 -5.842 1.00 88.88 203 LEU A N 1
ATOM 1616 C CA . LEU A 1 203 ? -0.212 13.605 -5.103 1.00 88.88 203 LEU A CA 1
ATOM 1617 C C . LEU A 1 203 ? -1.069 14.632 -4.367 1.00 88.88 203 LEU A C 1
ATOM 1619 O O . LEU A 1 203 ? -1.930 15.277 -4.965 1.00 88.88 203 LEU A O 1
ATOM 1623 N N . VAL A 1 204 ? -0.734 14.870 -3.104 1.00 90.94 204 VAL A N 1
ATOM 1624 C CA . VAL A 1 204 ? -1.249 15.981 -2.301 1.00 90.94 204 VAL A CA 1
ATOM 1625 C C . VAL A 1 204 ? -0.147 17.033 -2.245 1.00 90.94 204 VAL A C 1
ATOM 1627 O O . VAL A 1 204 ? 0.924 16.787 -1.702 1.00 90.94 204 VAL A O 1
ATOM 1630 N N . ASP A 1 205 ? -0.355 18.178 -2.897 1.00 92.44 205 ASP A N 1
ATOM 1631 C CA . ASP A 1 205 ? 0.639 19.263 -3.004 1.00 92.44 205 ASP A CA 1
ATOM 1632 C C . ASP A 1 205 ? 2.019 18.782 -3.484 1.00 92.44 205 ASP A C 1
ATOM 1634 O O . ASP A 1 205 ? 3.069 19.100 -2.916 1.00 92.44 205 ASP A O 1
ATOM 1638 N N . ASN A 1 206 ? 1.996 17.993 -4.565 1.00 90.00 206 ASN A N 1
ATOM 1639 C CA . ASN A 1 206 ? 3.155 17.342 -5.186 1.00 90.00 206 ASN A CA 1
ATOM 1640 C C . ASN A 1 206 ? 3.893 16.340 -4.281 1.00 90.00 206 ASN A C 1
ATOM 1642 O O . ASN A 1 206 ? 5.041 15.993 -4.563 1.00 90.00 206 ASN A O 1
ATOM 1646 N N . ARG A 1 207 ? 3.253 15.858 -3.211 1.00 92.50 207 ARG A N 1
ATOM 1647 C CA . ARG A 1 207 ? 3.803 14.838 -2.316 1.00 92.50 207 ARG A CA 1
ATOM 1648 C C . ARG A 1 207 ? 2.974 13.572 -2.386 1.00 92.50 207 ARG A C 1
ATOM 1650 O O . ARG A 1 207 ? 1.750 13.596 -2.307 1.00 92.50 207 ARG A O 1
ATOM 1657 N N . TRP A 1 208 ? 3.677 12.463 -2.539 1.00 91.94 208 TRP A N 1
ATOM 1658 C CA . TRP A 1 208 ? 3.094 11.133 -2.534 1.00 91.94 208 TRP A CA 1
ATOM 1659 C C . TRP A 1 208 ? 2.986 10.596 -1.099 1.00 91.94 208 TRP A C 1
ATOM 1661 O O . TRP A 1 208 ? 3.662 11.096 -0.194 1.00 91.94 208 TRP A O 1
ATOM 1671 N N . ARG A 1 209 ? 2.136 9.582 -0.898 1.00 93.81 209 ARG A N 1
ATOM 1672 C CA . ARG A 1 209 ? 1.900 8.872 0.374 1.00 93.81 209 ARG A CA 1
ATOM 1673 C C . ARG A 1 209 ? 1.372 9.717 1.540 1.00 93.81 209 ARG A C 1
ATOM 1675 O O . ARG A 1 209 ? 1.381 9.256 2.677 1.00 93.81 209 ARG A O 1
ATOM 1682 N N . VAL A 1 210 ? 0.863 10.922 1.294 1.00 97.50 210 VAL A N 1
ATOM 1683 C CA . VAL A 1 210 ? 0.332 11.792 2.362 1.00 97.50 210 VAL A CA 1
ATOM 1684 C C . VAL A 1 210 ? -0.871 11.161 3.084 1.00 97.50 210 VAL A C 1
ATOM 1686 O O . VAL A 1 210 ? -1.024 11.359 4.287 1.00 97.50 210 VAL A O 1
ATOM 1689 N N . GLY A 1 211 ? -1.666 10.318 2.411 1.00 97.50 211 GLY A N 1
ATOM 1690 C CA . GLY A 1 211 ? -2.752 9.576 3.061 1.00 97.50 211 GLY A CA 1
ATOM 1691 C C . GLY A 1 211 ? -2.284 8.624 4.163 1.00 97.50 211 GLY A C 1
ATOM 1692 O O . GLY A 1 211 ? -2.993 8.463 5.147 1.00 97.50 211 GLY A O 1
ATOM 1693 N N . TYR A 1 212 ? -1.065 8.079 4.085 1.00 97.94 212 TYR A N 1
ATOM 1694 C CA . TYR A 1 212 ? -0.507 7.224 5.143 1.00 97.94 212 TYR A CA 1
ATOM 1695 C C . TYR A 1 212 ? -0.212 8.016 6.424 1.00 97.94 212 TYR A C 1
ATOM 1697 O O . TYR A 1 212 ? -0.413 7.503 7.522 1.00 97.94 212 TYR A O 1
ATOM 1705 N N . TYR A 1 213 ? 0.215 9.280 6.298 1.00 98.44 213 TYR A N 1
ATOM 1706 C CA . TYR A 1 213 ? 0.334 10.178 7.449 1.00 98.44 213 TYR A CA 1
ATOM 1707 C C . TYR A 1 213 ? -1.037 10.425 8.082 1.00 98.44 213 TYR A C 1
ATOM 1709 O O . TYR A 1 213 ? -1.198 10.235 9.283 1.00 98.44 213 TYR A O 1
ATOM 1717 N N . VAL A 1 214 ? -2.038 10.788 7.273 1.00 98.31 214 VAL A N 1
ATOM 1718 C CA . VAL A 1 214 ? -3.414 11.017 7.744 1.00 98.31 214 VAL A CA 1
ATOM 1719 C C . VAL A 1 214 ? -3.982 9.770 8.435 1.00 98.31 214 VAL A C 1
ATOM 1721 O O . VAL A 1 214 ? -4.507 9.871 9.541 1.00 98.31 214 VAL A O 1
ATOM 1724 N N . ALA A 1 215 ? -3.799 8.594 7.838 1.00 98.38 215 ALA A N 1
ATOM 1725 C CA . ALA A 1 215 ? -4.178 7.300 8.394 1.00 98.38 215 ALA A CA 1
ATOM 1726 C C . ALA A 1 215 ? -3.553 7.043 9.777 1.00 98.38 215 ALA A C 1
ATOM 1728 O O . ALA A 1 215 ? -4.264 6.705 10.723 1.00 98.38 215 ALA A O 1
ATOM 1729 N N . ASP A 1 216 ? -2.240 7.259 9.924 1.00 98.12 216 ASP A N 1
ATOM 1730 C CA . ASP A 1 216 ? -1.548 7.144 11.214 1.00 98.12 216 ASP A CA 1
ATOM 1731 C C . ASP A 1 216 ? -2.112 8.131 12.248 1.00 98.12 216 ASP A C 1
ATOM 1733 O O . ASP A 1 216 ? -2.369 7.744 13.388 1.00 98.12 216 ASP A O 1
ATOM 1737 N N . GLN A 1 217 ? -2.374 9.383 11.857 1.00 97.75 217 GLN A N 1
ATOM 1738 C CA . GLN A 1 217 ? -2.956 10.385 12.755 1.00 97.75 217 GLN A CA 1
ATOM 1739 C C . GLN A 1 217 ? -4.358 10.005 13.238 1.00 97.75 217 GLN A C 1
ATOM 1741 O O . GLN A 1 217 ? -4.677 10.251 14.401 1.00 97.75 217 GLN A O 1
ATOM 1746 N N . LEU A 1 218 ? -5.186 9.430 12.368 1.00 98.12 218 LEU A N 1
ATOM 1747 C CA . LEU A 1 218 ? -6.553 9.031 12.697 1.00 98.12 218 LEU A CA 1
ATOM 1748 C C . LEU A 1 218 ? -6.576 7.780 13.573 1.00 98.12 218 LEU A C 1
ATOM 1750 O O . LEU A 1 218 ? -7.210 7.779 14.623 1.00 98.12 218 LEU A O 1
ATOM 1754 N N . VAL A 1 219 ? -5.820 6.739 13.214 1.00 97.88 219 VAL A N 1
ATOM 1755 C CA . VAL A 1 219 ? -5.789 5.494 13.998 1.00 97.88 219 VAL A CA 1
ATOM 1756 C C . VAL A 1 219 ? -5.164 5.705 15.380 1.00 97.88 219 VAL A C 1
ATOM 1758 O O . VAL A 1 219 ? -5.654 5.138 16.357 1.00 97.88 219 VAL A O 1
ATOM 1761 N N . ARG A 1 220 ? -4.148 6.571 15.511 1.00 94.56 220 ARG A N 1
ATOM 1762 C CA . ARG A 1 220 ? -3.593 6.947 16.825 1.00 94.56 220 ARG A CA 1
ATOM 1763 C C . ARG A 1 220 ? -4.618 7.638 17.726 1.00 94.56 220 ARG A C 1
ATOM 1765 O O . ARG A 1 220 ? -4.573 7.430 18.934 1.00 94.56 220 ARG A O 1
ATOM 1772 N N . GLN A 1 221 ? -5.522 8.441 17.161 1.00 95.31 221 GLN A N 1
ATOM 1773 C CA . GLN A 1 221 ? -6.569 9.133 17.924 1.00 95.31 221 GLN A CA 1
ATOM 1774 C C . GLN A 1 221 ? -7.627 8.181 18.480 1.00 95.31 221 GLN A C 1
ATOM 1776 O O . GLN A 1 221 ? -8.230 8.487 19.503 1.00 95.31 221 GLN A O 1
ATOM 1781 N N . LEU A 1 222 ? -7.803 7.003 17.872 1.00 95.75 222 LEU A N 1
ATOM 1782 C CA . LEU A 1 222 ? -8.744 6.001 18.374 1.00 95.75 222 LEU A CA 1
ATOM 1783 C C . LEU A 1 222 ? -8.365 5.469 19.763 1.00 95.75 222 LEU A C 1
ATOM 1785 O O . LEU A 1 222 ? -9.239 4.944 20.446 1.00 95.75 222 LEU A O 1
ATOM 1789 N N . ASP A 1 223 ? -7.084 5.558 20.152 1.00 91.88 223 ASP A N 1
ATOM 1790 C CA . ASP A 1 223 ? -6.541 5.094 21.441 1.00 91.88 223 ASP A CA 1
ATOM 1791 C C . ASP A 1 223 ? -6.969 3.654 21.805 1.00 91.88 223 ASP A C 1
ATOM 1793 O O . ASP A 1 223 ? -7.331 3.330 22.937 1.00 91.88 223 ASP A O 1
ATOM 1797 N N . ARG A 1 224 ? -6.960 2.761 20.805 1.00 93.50 224 ARG A N 1
ATOM 1798 C CA . ARG A 1 224 ? -7.330 1.344 20.955 1.00 93.50 224 ARG A CA 1
ATOM 1799 C C . ARG A 1 224 ? -6.107 0.432 20.893 1.00 93.50 224 ARG A C 1
ATOM 1801 O O . ARG A 1 224 ? -5.201 0.662 20.089 1.00 93.50 224 ARG A O 1
ATOM 1808 N N . PRO A 1 225 ? -6.075 -0.657 21.681 1.00 92.12 225 PRO A N 1
ATOM 1809 C CA . PRO A 1 225 ? -4.997 -1.630 21.597 1.00 92.12 225 PRO A CA 1
ATOM 1810 C C . PRO A 1 225 ? -5.050 -2.391 20.263 1.00 92.12 225 PRO A C 1
ATOM 1812 O O . PRO A 1 225 ? -6.121 -2.701 19.741 1.00 92.12 225 PRO A O 1
ATOM 1815 N N . LEU A 1 226 ? -3.882 -2.766 19.735 1.00 88.94 226 LEU A N 1
ATOM 1816 C CA . LEU A 1 226 ? -3.761 -3.413 18.422 1.00 88.94 226 LEU A CA 1
ATOM 1817 C C . LEU A 1 226 ? -4.668 -4.652 18.222 1.00 88.94 226 LEU A C 1
ATOM 1819 O O . LEU A 1 226 ? -5.297 -4.752 17.171 1.00 88.94 226 LEU A O 1
ATOM 1823 N N . PRO A 1 227 ? -4.823 -5.575 19.197 1.00 87.94 227 PRO A N 1
ATOM 1824 C CA . PRO A 1 227 ? -5.728 -6.717 19.038 1.00 87.94 227 PRO A CA 1
ATOM 1825 C C . PRO A 1 227 ? -7.215 -6.351 18.934 1.00 87.94 227 PRO A C 1
ATOM 1827 O O . PRO A 1 227 ? -8.012 -7.210 18.553 1.00 87.94 227 PRO A O 1
ATOM 1830 N N . GLU A 1 228 ? -7.607 -5.143 19.341 1.00 92.19 228 GLU A N 1
ATOM 1831 C CA . GLU A 1 228 ? -8.956 -4.626 19.108 1.00 92.19 228 GLU A CA 1
ATOM 1832 C C . GLU A 1 228 ? -9.066 -4.035 17.708 1.00 92.19 228 GLU A C 1
ATOM 1834 O O . GLU A 1 228 ? -9.980 -4.424 16.988 1.00 92.19 228 GLU A O 1
ATOM 1839 N N . LEU A 1 229 ? -8.110 -3.189 17.300 1.00 93.75 229 LEU A N 1
ATOM 1840 C CA . LEU A 1 229 ? -8.071 -2.591 15.958 1.00 93.75 229 LEU A CA 1
ATOM 1841 C C . LEU A 1 229 ? -8.178 -3.661 14.863 1.00 93.75 229 LEU A C 1
ATOM 1843 O O . LEU A 1 229 ? -9.067 -3.613 14.020 1.00 93.75 229 LEU A O 1
ATOM 1847 N N . VAL A 1 230 ? -7.351 -4.704 14.944 1.00 90.06 230 VAL A N 1
ATOM 1848 C CA . VAL A 1 230 ? -7.299 -5.777 13.935 1.00 90.06 230 VAL A CA 1
ATOM 1849 C C . VAL A 1 230 ? -8.572 -6.640 13.893 1.00 90.06 230 VAL A C 1
ATOM 1851 O O . VAL A 1 230 ? -8.792 -7.398 12.954 1.00 90.06 230 VAL A O 1
ATOM 1854 N N . ARG A 1 231 ? -9.449 -6.549 14.896 1.00 91.19 231 ARG A N 1
ATOM 1855 C CA . ARG A 1 231 ? -10.731 -7.273 14.911 1.00 91.19 231 ARG A CA 1
ATOM 1856 C C . ARG A 1 231 ? -11.919 -6.407 14.509 1.00 91.19 231 ARG A C 1
ATOM 1858 O O . ARG A 1 231 ? -13.035 -6.923 14.473 1.00 91.19 231 ARG A O 1
ATOM 1865 N N . MET A 1 232 ? -11.710 -5.119 14.244 1.00 94.88 232 MET A N 1
ATOM 1866 C CA . MET A 1 232 ? -12.791 -4.234 13.825 1.00 94.88 232 MET A CA 1
ATOM 1867 C C . MET A 1 232 ? -13.279 -4.623 12.431 1.00 94.88 232 MET A C 1
ATOM 1869 O O . MET A 1 232 ? -12.475 -4.802 11.515 1.00 94.88 232 MET A O 1
ATOM 1873 N N . SER A 1 233 ? -14.602 -4.739 12.285 1.00 94.94 233 SER A N 1
ATOM 1874 C CA . SER A 1 233 ? -15.251 -4.912 10.984 1.00 94.94 233 SER A CA 1
ATOM 1875 C C . SER A 1 233 ? -15.079 -3.663 10.119 1.00 94.94 233 SER A C 1
ATOM 1877 O O . SER A 1 233 ? -14.751 -2.585 10.620 1.00 94.94 233 SER A O 1
ATOM 1879 N N . VAL A 1 234 ? -15.372 -3.784 8.823 1.00 94.75 234 VAL A N 1
ATOM 1880 C CA . VAL A 1 234 ? -15.360 -2.648 7.889 1.00 94.75 234 VAL A CA 1
ATOM 1881 C C . VAL A 1 234 ? -16.271 -1.518 8.377 1.00 94.75 234 VAL A C 1
ATOM 1883 O O . VAL A 1 234 ? -15.873 -0.357 8.377 1.00 94.75 234 VAL A O 1
ATOM 1886 N N . GLU A 1 235 ? -17.473 -1.831 8.860 1.00 95.25 235 GLU A N 1
ATOM 1887 C CA . GLU A 1 235 ? -18.410 -0.832 9.385 1.00 95.25 235 GLU A CA 1
ATOM 1888 C C . GLU A 1 235 ? -17.875 -0.144 10.644 1.00 95.25 235 GLU A C 1
ATOM 1890 O O . GLU A 1 235 ? -17.974 1.076 10.764 1.00 95.25 235 GLU A O 1
ATOM 1895 N N . GLN A 1 236 ? -17.287 -0.910 11.568 1.00 96.25 236 GLN A N 1
ATOM 1896 C CA . GLN A 1 236 ? -16.707 -0.370 12.801 1.00 96.25 236 GLN A CA 1
ATOM 1897 C C . GLN A 1 236 ? -15.508 0.534 12.508 1.00 96.25 236 GLN A C 1
ATOM 1899 O O . GLN A 1 236 ? -15.393 1.604 13.097 1.00 96.25 236 GLN A O 1
ATOM 1904 N N . ALA A 1 237 ? -14.635 0.111 11.593 1.00 96.25 237 ALA A N 1
ATOM 1905 C CA . ALA A 1 237 ? -13.475 0.869 11.139 1.00 96.25 237 ALA A CA 1
ATOM 1906 C C . ALA A 1 237 ? -13.883 2.197 10.490 1.00 96.25 237 ALA A C 1
ATOM 1908 O O . ALA A 1 237 ? -13.389 3.252 10.880 1.00 96.25 237 ALA A O 1
ATOM 1909 N N . ARG A 1 238 ? -14.842 2.163 9.556 1.00 96.31 238 ARG A N 1
ATOM 1910 C CA . ARG A 1 238 ? -15.346 3.366 8.873 1.00 96.31 238 ARG A CA 1
ATOM 1911 C C . ARG A 1 238 ? -15.993 4.349 9.843 1.00 96.31 238 ARG A C 1
ATOM 1913 O O . ARG A 1 238 ? -15.756 5.546 9.725 1.00 96.31 238 ARG A O 1
ATOM 1920 N N . ALA A 1 239 ? -16.793 3.852 10.788 1.00 96.88 239 ALA A N 1
ATOM 1921 C CA . ALA A 1 239 ? -17.397 4.688 11.823 1.00 96.88 239 ALA A CA 1
ATOM 1922 C C . ALA A 1 239 ? -16.322 5.341 12.702 1.00 96.88 239 ALA A C 1
ATOM 1924 O O . ALA A 1 239 ? -16.325 6.553 12.859 1.00 96.88 239 ALA A O 1
ATOM 1925 N N . ALA A 1 240 ? -15.344 4.563 13.172 1.00 97.31 240 ALA A N 1
ATOM 1926 C CA . ALA A 1 240 ? -14.266 5.079 14.009 1.00 97.31 240 ALA A CA 1
ATOM 1927 C C . ALA A 1 240 ? -13.426 6.161 13.310 1.00 97.31 240 ALA A C 1
ATOM 1929 O O . ALA A 1 240 ? -13.054 7.145 13.939 1.00 97.31 240 ALA A O 1
ATOM 1930 N N . ILE A 1 241 ? -13.145 6.005 12.011 1.00 97.94 241 ILE A N 1
ATOM 1931 C CA . ILE A 1 241 ? -12.424 7.022 11.235 1.00 97.94 241 ILE A CA 1
ATOM 1932 C C . ILE A 1 241 ? -13.247 8.300 11.056 1.00 97.94 241 ILE A C 1
ATOM 1934 O O . ILE A 1 241 ? -12.679 9.386 11.114 1.00 97.94 241 ILE A O 1
ATOM 1938 N N . ARG A 1 242 ? -14.565 8.189 10.858 1.00 96.69 242 ARG A N 1
ATOM 1939 C CA . ARG A 1 242 ? -15.451 9.362 10.788 1.00 96.69 242 ARG A CA 1
ATOM 1940 C C . ARG A 1 242 ? -15.491 10.105 12.112 1.00 96.69 242 ARG A C 1
ATOM 1942 O O . ARG A 1 242 ? -15.266 11.307 12.110 1.00 96.69 242 ARG A O 1
ATOM 1949 N N . ASP A 1 243 ? -15.683 9.384 13.213 1.00 95.62 243 ASP A N 1
ATOM 1950 C CA . ASP A 1 243 ? -15.696 9.970 14.554 1.00 95.62 243 ASP A CA 1
ATOM 1951 C C . ASP A 1 243 ? -14.370 10.712 14.831 1.00 95.62 243 ASP A C 1
ATOM 1953 O O . ASP A 1 243 ? -14.376 11.857 15.267 1.00 95.62 243 ASP A O 1
ATOM 1957 N N . ALA A 1 244 ? -13.228 10.116 14.462 1.00 95.38 244 ALA A N 1
ATOM 1958 C CA . ALA A 1 244 ? -11.904 10.728 14.622 1.00 95.38 244 ALA A CA 1
ATOM 1959 C C . ALA A 1 244 ? -11.627 11.946 13.713 1.00 95.38 244 ALA A C 1
ATOM 1961 O O . ALA A 1 244 ? -10.616 12.620 13.896 1.00 95.38 244 ALA A O 1
ATOM 1962 N N . LEU A 1 245 ? -12.462 12.209 12.703 1.00 93.12 245 LEU A N 1
ATOM 1963 C CA . LEU A 1 245 ? -12.377 13.411 11.861 1.00 93.12 245 LEU A CA 1
ATOM 1964 C C . LEU A 1 245 ? -13.274 14.549 12.370 1.00 93.12 245 LEU A C 1
ATOM 1966 O O . LEU A 1 245 ? -13.124 15.682 11.909 1.00 93.12 245 LEU A O 1
ATOM 1970 N N . GLU A 1 246 ? -14.216 14.251 13.268 1.00 86.50 246 GLU A N 1
ATOM 1971 C CA . GLU A 1 246 ? -15.151 15.220 13.850 1.00 86.50 246 GLU A CA 1
ATOM 1972 C C . GLU A 1 246 ? -14.648 15.826 15.179 1.00 86.50 246 GLU A C 1
ATOM 1974 O O . GLU A 1 246 ? -15.140 16.890 15.571 1.00 86.50 246 GLU A O 1
ATOM 1979 N N . ASP A 1 247 ? -13.666 15.183 15.827 1.00 67.38 247 ASP A N 1
ATOM 1980 C CA . ASP A 1 247 ? -12.995 15.604 17.075 1.00 67.38 247 ASP A CA 1
ATOM 1981 C C . ASP A 1 247 ? -11.842 16.614 16.858 1.00 67.38 247 ASP A C 1
ATOM 1983 O O . ASP A 1 247 ? -11.715 17.554 17.687 1.00 67.38 247 ASP A O 1
#

Sequence (247 aa):
MDPREQSKIYNGASDAWSRPVLMKKGRPGQEITCISDPWHGDTLRAVLFRETTTLGVRGYLVEKWQLQREWVTVDVAGSAVRLKVGRLGGEVTLFHCLEWFHDEKGMRLLIAHEDTHAWHEISLGAAPPEDDAAWLAFYEGTAITATRAVVPGRPEEEYFWYGHGGFAEWLPWCEEHRGDLLARFAADLDDPAAVETWFGAGLVDNRWRVGYYVADQLVRQLDRPLPELVRM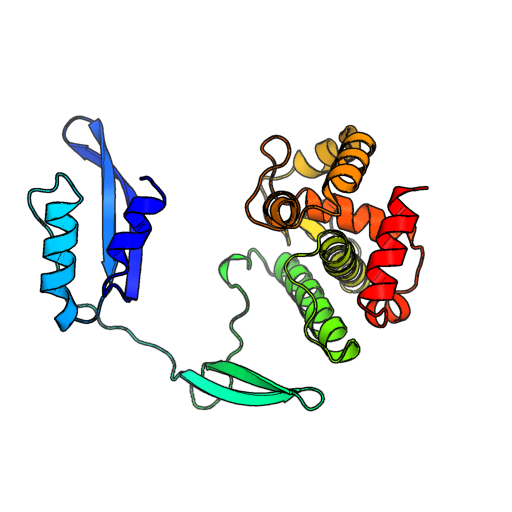SVEQARAAIRDALED

pLDDT: mean 85.3, std 14.26, range [36.69, 98.44]